Protein AF-A0A956MDT2-F1 (afdb_monomer_lite)

Secondary structure (DSSP, 8-state):
-HHHHHHHHHHHHHHHHTS-HHHHHHHHHHHTT-HHHHHHHHHHHHHTTSSHHHHHHHHHHHHHHTT-HHHHHHHHHTTTT-S---HHHHHHHHHHHHHHHHHTT-HHHHHHHHHHHHHHHHHTT-HHHHHHHHHHHHHHHHHHHHHHTT-GGGHHHHHHHHHHHHHHHHHHHHHS---HHHHHHHHHHHHHHHHHHHHTT--TTTSGGGG-GGG--GGGTTSSHHHHHHHHHHHHHHHHHHHHHTT-HHHHHHHHHHHHHHS-S-SHHHHHHHHHHHHHHHHHHHHHTT--SHHHHHHHTTT-HHHHHHHHHHHHHHHHHTTS-HHHHHHHHHHHSS-HHHHHHHHHHHHHHTT-TTTSHHHHHHHHT-

pLDDT: mean 84.77, std 13.01, range [34.91, 98.38]

Structure (mmCIF, N/CA/C/O backbone):
data_AF-A0A956MDT2-F1
#
_entry.id   AF-A0A956MDT2-F1
#
loop_
_atom_site.group_PDB
_atom_site.id
_atom_site.type_symbol
_atom_site.label_atom_id
_atom_site.label_alt_id
_atom_site.label_comp_id
_atom_site.label_asym_id
_atom_site.label_entity_id
_atom_site.label_seq_id
_atom_site.pdbx_PDB_ins_code
_atom_site.Cartn_x
_atom_site.Cartn_y
_atom_site.Cartn_z
_atom_site.occupancy
_atom_site.B_iso_or_equiv
_atom_site.auth_seq_id
_atom_site.auth_comp_id
_atom_site.auth_asym_id
_atom_site.auth_atom_id
_atom_site.pdbx_PDB_model_num
ATOM 1 N N . MET A 1 1 ? 28.428 13.151 -6.816 1.00 39.03 1 MET A N 1
ATOM 2 C CA . MET A 1 1 ? 27.024 13.067 -7.266 1.00 39.03 1 MET A CA 1
ATOM 3 C C . MET A 1 1 ? 26.841 13.820 -8.580 1.00 39.03 1 MET A C 1
ATOM 5 O O . MET A 1 1 ? 26.543 13.158 -9.559 1.00 39.03 1 MET A O 1
ATOM 9 N N . GLN A 1 2 ? 27.173 15.120 -8.658 1.00 34.91 2 GLN A N 1
ATOM 10 C CA . GLN A 1 2 ? 27.146 15.891 -9.919 1.00 34.91 2 GLN A CA 1
ATOM 11 C C . GLN A 1 2 ? 27.936 15.223 -11.068 1.00 34.91 2 GLN A C 1
ATOM 13 O O . GLN A 1 2 ? 27.368 14.932 -12.108 1.00 34.91 2 GLN A O 1
ATOM 18 N N . ALA A 1 3 ? 29.187 14.814 -10.819 1.00 38.94 3 ALA A N 1
ATOM 19 C CA . ALA A 1 3 ? 30.032 14.156 -11.826 1.00 38.94 3 ALA A CA 1
ATOM 20 C C . ALA A 1 3 ? 29.530 12.779 -12.334 1.00 38.94 3 ALA A C 1
ATOM 22 O O . ALA A 1 3 ? 30.044 12.291 -13.332 1.00 38.94 3 ALA A O 1
ATOM 23 N N . MET A 1 4 ? 28.567 12.130 -11.656 1.00 45.00 4 MET A N 1
ATOM 24 C CA . MET A 1 4 ? 27.943 10.878 -12.136 1.00 45.00 4 MET A CA 1
ATOM 25 C C . MET A 1 4 ? 26.683 11.147 -12.971 1.00 45.00 4 MET A C 1
ATOM 27 O O . MET A 1 4 ? 26.430 10.436 -13.939 1.00 45.00 4 MET A O 1
ATOM 31 N N . ILE A 1 5 ? 25.925 12.197 -12.631 1.00 50.44 5 ILE A N 1
ATOM 32 C CA . ILE A 1 5 ? 24.777 12.669 -13.424 1.00 50.44 5 ILE A CA 1
ATOM 33 C C . ILE A 1 5 ? 25.254 13.100 -14.821 1.00 50.44 5 ILE A C 1
ATOM 35 O O . ILE A 1 5 ? 24.624 12.755 -15.823 1.00 50.44 5 ILE A O 1
ATOM 39 N N . ASP A 1 6 ? 26.420 13.747 -14.884 1.00 57.16 6 ASP A N 1
ATOM 40 C CA . ASP A 1 6 ? 27.041 14.200 -16.131 1.00 57.16 6 ASP A CA 1
ATOM 41 C C . ASP A 1 6 ? 27.454 13.031 -17.059 1.00 57.16 6 ASP A C 1
ATOM 43 O O . ASP A 1 6 ? 27.408 13.171 -18.279 1.00 57.16 6 ASP A O 1
ATOM 47 N N . ASP A 1 7 ? 27.793 11.851 -16.518 1.00 65.00 7 ASP A N 1
ATOM 48 C CA . ASP A 1 7 ? 28.225 10.677 -17.301 1.00 65.00 7 ASP A CA 1
ATOM 49 C C . ASP A 1 7 ? 27.047 9.924 -17.950 1.00 65.00 7 ASP A C 1
ATOM 51 O O . ASP A 1 7 ? 27.140 9.485 -19.099 1.00 65.00 7 ASP A O 1
ATOM 55 N N . TYR A 1 8 ? 25.905 9.808 -17.261 1.00 68.06 8 TYR A N 1
ATOM 56 C CA . TYR A 1 8 ? 24.709 9.178 -17.835 1.00 68.06 8 TYR A CA 1
ATOM 57 C C . TYR A 1 8 ? 24.119 10.009 -18.980 1.00 68.06 8 TYR A C 1
ATOM 59 O O . TYR A 1 8 ? 23.860 9.465 -20.056 1.00 68.06 8 TYR A O 1
ATOM 67 N N . GLN A 1 9 ? 23.937 11.319 -18.771 1.00 70.25 9 GLN A N 1
ATOM 68 C CA . GLN A 1 9 ? 23.389 12.203 -19.801 1.00 70.25 9 GLN A CA 1
ATOM 69 C C . GLN A 1 9 ? 24.323 12.269 -21.014 1.00 70.25 9 GLN A C 1
ATOM 71 O O . GLN A 1 9 ? 23.871 12.138 -22.148 1.00 70.25 9 GLN A O 1
ATOM 76 N N . TYR A 1 10 ? 25.637 12.335 -20.783 1.00 73.38 10 TYR A N 1
ATOM 77 C CA . TYR A 1 10 ? 26.629 12.253 -21.851 1.00 73.38 10 TYR A CA 1
ATOM 78 C C . TYR A 1 10 ? 26.532 10.944 -22.652 1.00 73.38 10 TYR A C 1
ATOM 80 O O . TYR A 1 10 ? 26.587 10.967 -23.881 1.00 73.38 10 TYR A O 1
ATOM 88 N N . LYS A 1 11 ? 26.361 9.792 -21.987 1.00 72.56 11 LYS A N 1
ATOM 89 C CA . LYS A 1 11 ? 26.176 8.494 -22.662 1.00 72.56 11 LYS A CA 1
ATOM 90 C C . LYS A 1 11 ? 24.884 8.444 -23.479 1.00 72.56 11 LYS A C 1
ATOM 92 O O . LYS A 1 11 ? 24.903 7.890 -24.578 1.00 72.56 11 LYS A O 1
ATOM 97 N N . LEU A 1 12 ? 23.798 9.022 -22.965 1.00 73.31 12 LEU A N 1
ATOM 98 C CA . LEU A 1 12 ? 22.518 9.135 -23.667 1.00 73.31 12 LEU A CA 1
ATOM 99 C C . LEU A 1 12 ? 22.660 9.993 -24.932 1.00 73.31 12 LEU A C 1
ATOM 101 O O . LEU A 1 12 ? 22.350 9.533 -26.031 1.00 73.31 12 LEU A O 1
ATOM 105 N N . ASP A 1 13 ? 23.197 11.204 -24.782 1.00 78.19 13 ASP A N 1
ATOM 106 C CA . ASP A 1 13 ? 23.384 12.156 -25.877 1.00 78.19 13 ASP A CA 1
ATOM 107 C C . ASP A 1 13 ? 24.343 11.593 -26.930 1.00 78.19 13 ASP A C 1
ATOM 109 O O . ASP A 1 13 ? 24.106 11.713 -28.131 1.00 78.19 13 ASP A O 1
ATOM 113 N N . LYS A 1 14 ? 25.410 10.911 -26.501 1.00 77.69 14 LYS A N 1
ATOM 114 C CA . LYS A 1 14 ? 26.340 10.226 -27.402 1.00 77.69 14 LYS A CA 1
ATOM 115 C C . LYS A 1 14 ? 25.649 9.122 -28.202 1.00 77.69 14 LYS A C 1
ATOM 117 O O . LYS A 1 14 ? 25.846 9.071 -29.413 1.00 77.69 14 LYS A O 1
ATOM 122 N N . ALA A 1 15 ? 24.856 8.265 -27.553 1.00 75.00 15 ALA A N 1
ATOM 123 C CA . ALA A 1 15 ? 24.124 7.195 -28.232 1.00 75.00 15 ALA A CA 1
ATOM 124 C C . ALA A 1 15 ? 23.154 7.765 -29.280 1.00 75.00 15 ALA A C 1
ATOM 126 O O . ALA A 1 15 ? 23.186 7.342 -30.436 1.00 75.00 15 ALA A O 1
ATOM 127 N N . LEU A 1 16 ? 22.381 8.792 -28.913 1.00 78.25 16 LEU A N 1
ATOM 128 C CA . LEU A 1 16 ? 21.439 9.463 -29.812 1.00 78.25 16 LEU A CA 1
ATOM 129 C C . LEU A 1 16 ? 22.139 10.145 -30.996 1.00 78.25 16 LEU A C 1
ATOM 131 O O . LEU A 1 16 ? 21.748 9.935 -32.143 1.00 78.25 16 LEU A O 1
ATOM 135 N N . ASN A 1 17 ? 23.206 10.906 -30.744 1.00 79.94 17 ASN A N 1
ATOM 136 C CA . ASN A 1 17 ? 23.943 11.624 -31.788 1.00 79.94 17 ASN A CA 1
ATOM 137 C C . ASN A 1 17 ? 24.693 10.690 -32.751 1.00 79.94 17 ASN A C 1
ATOM 139 O O . ASN A 1 17 ? 24.948 11.073 -33.889 1.00 79.94 17 ASN A O 1
ATOM 143 N N . SER A 1 18 ? 25.034 9.472 -32.318 1.00 77.44 18 SER A N 1
ATOM 144 C CA . SER A 1 18 ? 25.631 8.441 -33.178 1.00 77.44 18 SER A CA 1
ATOM 145 C C . SER A 1 18 ? 24.624 7.587 -33.956 1.00 77.44 18 SER A C 1
ATOM 147 O O . SER A 1 18 ? 25.038 6.791 -34.797 1.00 77.44 18 SER A O 1
ATOM 149 N N . ALA A 1 19 ? 23.322 7.713 -33.681 1.00 82.19 19 ALA A N 1
ATOM 150 C CA . ALA A 1 19 ? 22.293 6.923 -34.348 1.00 82.19 19 ALA A CA 1
ATOM 151 C C . ALA A 1 19 ? 22.005 7.431 -35.773 1.00 82.19 19 ALA A C 1
ATOM 153 O O . ALA A 1 19 ? 22.257 8.588 -36.105 1.00 82.19 19 ALA A O 1
ATOM 154 N N . SER A 1 20 ? 21.430 6.568 -36.615 1.00 86.19 20 SER A N 1
ATOM 155 C CA . SER A 1 20 ? 20.932 6.948 -37.947 1.00 86.19 20 SER A CA 1
ATOM 156 C C . SER A 1 20 ? 19.892 8.072 -37.869 1.00 86.19 20 SER A C 1
ATOM 158 O O . SER A 1 20 ? 19.139 8.144 -36.891 1.00 86.19 20 SER A O 1
ATOM 160 N N . THR A 1 21 ? 19.749 8.852 -38.939 1.00 88.69 21 THR A N 1
ATOM 161 C CA . THR A 1 21 ? 18.712 9.890 -39.051 1.00 88.69 21 THR A CA 1
ATOM 162 C C . THR A 1 21 ? 17.299 9.325 -38.878 1.00 88.69 21 THR A C 1
ATOM 164 O O . THR A 1 21 ? 16.466 9.952 -38.230 1.00 88.69 21 THR A O 1
ATOM 167 N N . GLU A 1 22 ? 17.034 8.119 -39.381 1.00 89.94 22 GLU A N 1
ATOM 168 C CA . GLU A 1 22 ? 15.752 7.423 -39.251 1.00 89.94 22 GLU A CA 1
ATOM 169 C C . GLU A 1 22 ? 15.409 7.135 -37.784 1.00 89.94 22 GLU A C 1
ATOM 171 O O . GLU A 1 22 ? 14.315 7.458 -37.321 1.00 89.94 22 GLU A O 1
ATOM 176 N N . PHE A 1 23 ? 16.365 6.592 -37.027 1.00 91.06 23 PHE A N 1
ATOM 177 C CA . PHE A 1 23 ? 16.224 6.367 -35.587 1.00 91.06 23 PHE A CA 1
ATOM 178 C C . PHE A 1 23 ? 16.012 7.676 -34.812 1.00 91.06 23 PHE A C 1
ATOM 180 O O . PHE A 1 23 ? 15.141 7.750 -33.946 1.00 91.06 23 PHE A O 1
ATOM 187 N N . GLN A 1 24 ? 16.776 8.726 -35.130 1.00 91.44 24 GLN A N 1
ATOM 188 C CA . GLN A 1 24 ? 16.627 10.035 -34.484 1.00 91.44 24 GLN A CA 1
ATOM 189 C C . GLN A 1 24 ? 15.240 10.639 -34.742 1.00 91.44 24 GLN A C 1
ATOM 191 O O . GLN A 1 24 ? 14.616 11.158 -33.815 1.00 91.44 24 GLN A O 1
ATOM 196 N N . LEU A 1 25 ? 14.728 10.526 -35.973 1.00 92.94 25 LEU A N 1
ATOM 197 C CA . LEU A 1 25 ? 13.379 10.965 -36.324 1.00 92.94 25 LEU A CA 1
ATOM 198 C C . LEU A 1 25 ? 12.313 10.167 -35.559 1.00 92.94 25 LEU A C 1
ATOM 200 O O . LEU A 1 25 ? 11.403 10.768 -34.989 1.00 92.94 25 LEU A O 1
ATOM 204 N N . ALA A 1 26 ? 12.441 8.838 -35.491 1.00 94.50 26 ALA A N 1
ATOM 205 C CA . ALA A 1 26 ? 11.534 7.983 -34.721 1.00 94.50 26 ALA A CA 1
ATOM 206 C C . ALA A 1 26 ? 11.471 8.407 -33.245 1.00 94.50 26 ALA A C 1
ATOM 208 O O . ALA A 1 26 ? 10.390 8.577 -32.679 1.00 94.50 26 ALA A O 1
ATOM 209 N N . TYR A 1 27 ? 12.636 8.654 -32.642 1.00 92.69 27 TYR A N 1
ATOM 210 C CA . TYR A 1 27 ? 12.751 9.107 -31.260 1.00 92.69 27 TYR A CA 1
ATOM 211 C C . TYR A 1 27 ? 12.107 10.484 -31.033 1.00 92.69 27 TYR A C 1
ATOM 213 O O . TYR A 1 27 ? 11.373 10.678 -30.064 1.00 92.69 27 TYR A O 1
ATOM 221 N N . GLN A 1 28 ? 12.310 11.437 -31.947 1.00 93.69 28 GLN A N 1
ATOM 222 C CA . GLN A 1 28 ? 11.658 12.750 -31.882 1.00 93.69 28 GLN A CA 1
ATOM 223 C C . GLN A 1 28 ? 10.133 12.655 -32.023 1.00 93.69 28 GLN A C 1
ATOM 225 O O . GLN A 1 28 ? 9.400 13.337 -31.304 1.00 93.69 28 GLN A O 1
ATOM 230 N N . LEU A 1 29 ? 9.638 11.795 -32.917 1.00 95.88 29 LEU A N 1
ATOM 231 C CA . LEU A 1 29 ? 8.204 11.541 -33.075 1.00 95.88 29 LEU A CA 1
ATOM 232 C C . LEU A 1 29 ? 7.602 10.953 -31.795 1.00 95.88 29 LEU A C 1
ATOM 234 O O . LEU A 1 29 ? 6.546 11.408 -31.358 1.00 95.88 29 LEU A O 1
ATOM 238 N N . MET A 1 30 ? 8.300 10.016 -31.147 1.00 95.44 30 MET A N 1
ATOM 239 C CA . MET A 1 30 ? 7.879 9.459 -29.860 1.00 95.44 30 MET A CA 1
ATOM 240 C C . MET A 1 30 ? 7.789 10.550 -28.782 1.00 95.44 30 MET A C 1
ATOM 242 O O . MET A 1 30 ? 6.750 10.689 -28.141 1.00 95.44 30 MET A O 1
ATOM 246 N N . ASN A 1 31 ? 8.826 11.381 -28.639 1.00 91.00 31 ASN A N 1
ATOM 247 C CA . ASN A 1 31 ? 8.868 12.456 -27.638 1.00 91.00 31 ASN A CA 1
ATOM 248 C C . ASN A 1 31 ? 7.847 13.578 -27.883 1.00 91.00 31 ASN A C 1
ATOM 250 O O . ASN A 1 31 ? 7.489 14.299 -26.956 1.00 91.00 31 ASN A O 1
ATOM 254 N N . THR A 1 32 ? 7.365 13.731 -29.118 1.00 93.88 32 THR A N 1
ATOM 255 C CA . THR A 1 32 ? 6.300 14.685 -29.476 1.00 93.88 32 THR A CA 1
ATOM 256 C C . THR A 1 32 ? 4.901 14.060 -29.451 1.00 93.88 32 THR A C 1
ATOM 258 O O . THR A 1 32 ? 3.931 14.713 -29.830 1.00 93.88 32 THR A O 1
ATOM 261 N N . GLY A 1 33 ? 4.776 12.806 -29.000 1.00 93.38 33 GLY A N 1
ATOM 262 C CA . GLY A 1 33 ? 3.498 12.104 -28.855 1.00 93.38 33 GLY A CA 1
ATOM 263 C C . GLY A 1 33 ? 2.919 11.545 -30.158 1.00 93.38 33 GLY A C 1
ATOM 264 O O . GLY A 1 33 ? 1.796 11.045 -30.164 1.00 93.38 33 GLY A O 1
ATOM 265 N N . ARG A 1 34 ? 3.663 11.575 -31.270 1.00 96.94 34 ARG A N 1
ATOM 266 C CA . ARG A 1 34 ? 3.254 11.000 -32.566 1.00 96.94 34 ARG A CA 1
ATOM 267 C C . ARG A 1 34 ? 3.593 9.508 -32.621 1.00 96.94 34 ARG A C 1
ATOM 269 O O . ARG A 1 34 ? 4.375 9.056 -33.458 1.00 96.94 34 ARG A O 1
ATOM 276 N N . LEU A 1 35 ? 3.014 8.752 -31.689 1.00 97.00 35 LEU A N 1
ATOM 277 C CA . LEU A 1 35 ? 3.402 7.373 -31.368 1.00 97.00 35 LEU A CA 1
ATOM 278 C C . LEU A 1 35 ? 3.206 6.392 -32.536 1.00 97.00 35 LEU A C 1
ATOM 280 O O . LEU A 1 35 ? 4.083 5.569 -32.783 1.00 97.00 35 LEU A O 1
ATOM 284 N N . ASP A 1 36 ? 2.120 6.513 -33.306 1.00 96.38 36 ASP A N 1
ATOM 285 C CA . ASP A 1 36 ? 1.879 5.655 -34.480 1.00 96.38 36 ASP A CA 1
ATOM 286 C C . ASP A 1 36 ? 2.940 5.838 -35.573 1.00 96.38 36 ASP A C 1
ATOM 288 O O . ASP A 1 36 ? 3.334 4.888 -36.252 1.00 96.38 36 ASP A O 1
ATOM 292 N N . GLU A 1 37 ? 3.416 7.069 -35.766 1.00 96.56 37 GLU A N 1
ATOM 293 C CA . GLU A 1 37 ? 4.465 7.361 -36.741 1.00 96.56 37 GLU A CA 1
ATOM 294 C C . GLU A 1 37 ? 5.824 6.900 -36.225 1.00 96.56 37 GLU A C 1
ATOM 296 O O . GLU A 1 37 ? 6.568 6.263 -36.971 1.00 96.56 37 GLU A O 1
ATOM 301 N N . ALA A 1 38 ? 6.113 7.140 -34.944 1.00 96.69 38 ALA A N 1
ATOM 302 C CA . ALA A 1 38 ? 7.309 6.623 -34.290 1.00 96.69 38 ALA A CA 1
ATOM 303 C C . ALA A 1 38 ? 7.408 5.094 -34.429 1.00 96.69 38 ALA A C 1
ATOM 305 O O . ALA A 1 38 ? 8.449 4.589 -34.846 1.00 96.69 38 ALA A O 1
ATOM 306 N N . LEU A 1 39 ? 6.310 4.363 -34.197 1.00 96.00 39 LEU A N 1
ATOM 307 C CA . LEU A 1 39 ? 6.232 2.909 -34.384 1.00 96.00 39 LEU A CA 1
ATOM 308 C C . LEU A 1 39 ? 6.597 2.469 -35.804 1.00 96.00 39 LEU A C 1
ATOM 310 O O . LEU A 1 39 ? 7.330 1.492 -35.974 1.00 96.00 39 LEU A O 1
ATOM 314 N N . ARG A 1 40 ? 6.114 3.180 -36.833 1.00 95.75 40 ARG A N 1
ATOM 315 C CA . ARG A 1 40 ? 6.453 2.872 -38.233 1.00 95.75 40 ARG A CA 1
ATOM 316 C C . ARG A 1 40 ? 7.944 3.047 -38.494 1.00 95.75 40 ARG A C 1
ATOM 318 O O . ARG A 1 40 ? 8.550 2.171 -39.106 1.00 95.75 40 ARG A O 1
ATOM 325 N N . TYR A 1 41 ? 8.537 4.139 -38.012 1.00 95.19 41 TYR A N 1
ATOM 326 C CA . TYR A 1 41 ? 9.968 4.381 -38.191 1.00 95.19 41 TYR A CA 1
ATOM 327 C C . TYR A 1 41 ? 10.828 3.398 -37.390 1.00 95.19 41 TYR A C 1
ATOM 329 O O . TYR A 1 41 ? 11.772 2.851 -37.950 1.00 95.19 41 TYR A O 1
ATOM 337 N N . PHE A 1 42 ? 10.480 3.079 -36.139 1.00 95.44 42 PHE A N 1
ATOM 338 C CA . PHE A 1 42 ? 11.187 2.041 -35.380 1.00 95.44 42 PHE A CA 1
ATOM 339 C C . PHE A 1 42 ? 11.085 0.670 -36.056 1.00 95.44 42 PHE A C 1
ATOM 341 O O . PHE A 1 42 ? 12.088 -0.030 -36.163 1.00 95.44 42 PHE A O 1
ATOM 348 N N . SER A 1 43 ? 9.920 0.312 -36.604 1.00 93.50 43 SER A N 1
ATOM 349 C CA . SER A 1 43 ? 9.752 -0.932 -37.371 1.00 93.50 43 SER A CA 1
ATOM 350 C C . SER A 1 43 ? 10.643 -0.963 -38.618 1.00 93.50 43 SER A C 1
ATOM 352 O O . SER A 1 43 ? 11.251 -1.990 -38.916 1.00 93.50 43 SER A O 1
ATOM 354 N N . ALA A 1 44 ? 10.768 0.163 -39.326 1.00 92.94 44 ALA A N 1
ATOM 355 C CA . ALA A 1 44 ? 11.673 0.285 -40.465 1.00 92.94 44 ALA A CA 1
ATOM 356 C C . ALA A 1 44 ? 13.150 0.180 -40.044 1.00 92.94 44 ALA A C 1
ATOM 358 O O . ALA A 1 44 ? 13.934 -0.474 -40.731 1.00 92.94 44 ALA A O 1
ATOM 359 N N . CYS A 1 45 ? 13.536 0.760 -38.902 1.00 92.56 45 CYS A N 1
ATOM 360 C CA . CYS A 1 45 ? 14.882 0.598 -38.348 1.00 92.56 45 CYS A CA 1
ATOM 361 C C . CYS A 1 45 ? 15.194 -0.877 -38.066 1.00 92.56 45 CYS A C 1
ATOM 363 O O . CYS A 1 45 ? 16.245 -1.362 -38.476 1.00 92.56 45 CYS A O 1
ATOM 365 N N . VAL A 1 46 ? 14.258 -1.615 -37.456 1.00 91.81 46 VAL A N 1
ATOM 366 C CA . VAL A 1 46 ? 14.402 -3.060 -37.202 1.00 91.81 46 VAL A CA 1
ATOM 367 C C . VAL A 1 46 ? 14.564 -3.844 -38.506 1.00 91.81 46 VAL A C 1
ATOM 369 O O . VAL A 1 46 ? 15.495 -4.635 -38.627 1.00 91.81 46 VAL A O 1
ATOM 372 N N . GLN A 1 47 ? 13.719 -3.591 -39.511 1.00 91.88 47 GLN A N 1
ATOM 373 C CA . GLN A 1 47 ? 13.795 -4.269 -40.815 1.00 91.88 47 GLN A CA 1
ATOM 374 C C . GLN A 1 47 ? 15.132 -4.046 -41.534 1.00 91.88 47 GLN A C 1
ATOM 376 O O . GLN A 1 47 ? 15.605 -4.934 -42.240 1.00 91.88 47 GLN A O 1
ATOM 381 N N . ASN A 1 48 ? 15.748 -2.880 -41.335 1.00 89.69 48 ASN A N 1
ATOM 382 C CA . ASN A 1 48 ? 17.029 -2.516 -41.936 1.00 89.69 48 ASN A CA 1
ATOM 383 C C . ASN A 1 48 ? 18.242 -2.835 -41.038 1.00 89.69 48 ASN A C 1
ATOM 385 O O . ASN A 1 48 ? 19.365 -2.479 -41.392 1.00 89.69 48 ASN A O 1
ATOM 389 N N . GLY A 1 49 ? 18.043 -3.478 -39.879 1.00 86.19 49 GLY A N 1
ATOM 390 C CA . GLY A 1 49 ? 19.117 -3.813 -38.934 1.00 86.19 49 GLY A CA 1
ATOM 391 C C . GLY A 1 49 ? 19.755 -2.601 -38.240 1.00 86.19 49 GLY A C 1
ATOM 392 O O . GLY A 1 49 ? 20.877 -2.683 -37.744 1.00 86.19 49 GLY A O 1
ATOM 393 N N . ILE A 1 50 ? 19.065 -1.462 -38.213 1.00 84.44 50 ILE A N 1
ATOM 394 C CA . ILE A 1 50 ? 19.547 -0.207 -37.636 1.00 84.44 50 ILE A CA 1
ATOM 395 C C . ILE A 1 50 ? 19.229 -0.188 -36.141 1.00 84.44 50 ILE A C 1
ATOM 397 O O . ILE A 1 50 ? 18.058 -0.108 -35.758 1.00 84.44 50 ILE A O 1
ATOM 401 N N . ASN A 1 51 ? 20.270 -0.221 -35.298 1.00 83.25 51 ASN A N 1
ATOM 402 C CA . ASN A 1 51 ? 20.148 -0.208 -33.833 1.00 83.25 51 ASN A CA 1
ATOM 403 C C . ASN A 1 51 ? 19.034 -1.151 -33.357 1.00 83.25 51 ASN A C 1
ATOM 405 O O . ASN A 1 51 ? 18.150 -0.749 -32.608 1.00 83.25 51 ASN A O 1
ATOM 409 N N . GLU A 1 52 ? 19.011 -2.370 -33.897 1.00 87.69 52 GLU A N 1
ATOM 410 C CA . GLU A 1 52 ? 17.833 -3.238 -33.883 1.00 87.69 52 GLU A CA 1
ATOM 411 C C . GLU A 1 52 ? 17.292 -3.470 -32.463 1.00 87.69 52 GLU A C 1
ATOM 413 O O . GLU A 1 52 ? 16.091 -3.329 -32.243 1.00 87.69 52 GLU A O 1
ATOM 418 N N . GLY A 1 53 ? 18.171 -3.732 -31.487 1.00 90.00 53 GLY A N 1
ATOM 419 C CA . GLY A 1 53 ? 17.784 -3.873 -30.082 1.00 90.00 53 GLY A CA 1
ATOM 420 C C . GLY A 1 53 ? 17.117 -2.618 -29.511 1.00 90.00 53 GLY A C 1
ATOM 421 O O . GLY A 1 53 ? 16.020 -2.703 -28.964 1.00 90.00 53 GLY A O 1
ATOM 422 N N . ASP A 1 54 ? 17.729 -1.445 -29.684 1.00 92.19 54 ASP A N 1
ATOM 423 C CA . ASP A 1 54 ? 17.160 -0.183 -29.201 1.00 92.19 54 ASP A CA 1
ATOM 424 C C . ASP A 1 54 ? 15.845 0.147 -29.920 1.00 92.19 54 ASP A C 1
ATOM 426 O O . ASP A 1 54 ? 14.870 0.532 -29.283 1.00 92.19 54 ASP A O 1
ATOM 430 N N . SER A 1 55 ? 15.784 -0.048 -31.239 1.00 93.31 55 SER A N 1
ATOM 431 C CA . SER A 1 55 ? 14.583 0.201 -32.043 1.00 93.31 55 SER A CA 1
ATOM 432 C C . SER A 1 55 ? 13.409 -0.670 -31.592 1.00 93.31 55 SER A C 1
ATOM 434 O O . SER A 1 55 ? 12.283 -0.181 -31.506 1.00 93.31 55 SER A O 1
ATOM 436 N N . LEU A 1 56 ? 13.665 -1.936 -31.250 1.00 94.06 56 LEU A N 1
ATOM 437 C CA . LEU A 1 56 ? 12.664 -2.826 -30.663 1.00 94.06 56 LEU A CA 1
ATOM 438 C C . LEU A 1 56 ? 12.215 -2.336 -29.276 1.00 94.06 56 LEU A C 1
ATOM 440 O O . LEU A 1 56 ? 11.011 -2.231 -29.042 1.00 94.06 56 LEU A O 1
ATOM 444 N N . SER A 1 57 ? 13.147 -1.974 -28.383 1.00 94.88 57 SER A N 1
ATOM 445 C CA . SER A 1 57 ? 12.819 -1.454 -27.043 1.00 94.88 57 SER A CA 1
ATOM 446 C C . SER A 1 57 ? 11.977 -0.177 -27.095 1.00 94.88 57 SER A C 1
ATOM 448 O O . SER A 1 57 ? 10.994 -0.045 -26.366 1.00 94.88 57 SER A O 1
ATOM 450 N N . LEU A 1 58 ? 12.337 0.774 -27.961 1.00 95.31 58 LEU A N 1
ATOM 451 C CA . LEU A 1 58 ? 11.603 2.031 -28.112 1.00 95.31 58 LEU A CA 1
ATOM 452 C C . LEU A 1 58 ? 10.266 1.839 -28.845 1.00 95.31 58 LEU A C 1
ATOM 454 O O . LEU A 1 58 ? 9.280 2.497 -28.510 1.00 95.31 58 LEU A O 1
ATOM 458 N N . GLY A 1 59 ? 10.190 0.904 -29.794 1.00 95.94 59 GLY A N 1
ATOM 459 C CA . GLY A 1 59 ? 8.921 0.485 -30.389 1.00 95.94 59 GLY A CA 1
ATOM 460 C C . GLY A 1 59 ? 7.969 -0.110 -29.346 1.00 95.94 59 GLY A C 1
ATOM 461 O O . GLY A 1 59 ? 6.797 0.258 -29.291 1.00 95.94 59 GLY A O 1
ATOM 462 N N . ALA A 1 60 ? 8.480 -0.959 -28.453 1.00 96.94 60 ALA A N 1
ATOM 463 C CA . ALA A 1 60 ? 7.710 -1.503 -27.336 1.00 96.94 60 ALA A CA 1
ATOM 464 C C . ALA A 1 60 ? 7.220 -0.400 -26.376 1.00 96.94 60 ALA A C 1
ATOM 466 O O . ALA A 1 60 ? 6.060 -0.413 -25.958 1.00 96.94 60 ALA A O 1
ATOM 467 N N . ALA A 1 61 ? 8.051 0.611 -26.106 1.00 96.25 61 ALA A N 1
ATOM 468 C CA . ALA A 1 61 ? 7.652 1.777 -25.318 1.00 96.25 61 ALA A CA 1
ATOM 469 C C . ALA A 1 61 ? 6.528 2.589 -25.981 1.00 96.25 61 ALA A C 1
ATOM 471 O O . ALA A 1 61 ? 5.625 3.063 -25.292 1.00 96.25 61 ALA A O 1
ATOM 472 N N . CYS A 1 62 ? 6.517 2.712 -27.312 1.00 97.50 62 CYS A N 1
ATOM 473 C CA . CYS A 1 62 ? 5.408 3.355 -28.017 1.00 97.50 62 CYS A CA 1
ATOM 474 C C . CYS A 1 62 ? 4.085 2.602 -27.801 1.00 97.50 62 CYS A C 1
ATOM 476 O O . CYS A 1 62 ? 3.063 3.237 -27.546 1.00 97.50 62 CYS A O 1
ATOM 478 N N . TRP A 1 63 ? 4.097 1.262 -27.831 1.00 97.81 63 TRP A N 1
ATOM 479 C CA . TRP A 1 63 ? 2.913 0.462 -27.488 1.00 97.81 63 TRP A CA 1
ATOM 480 C C . TRP A 1 63 ? 2.454 0.688 -26.048 1.00 97.81 63 TRP A C 1
ATOM 482 O O . TRP A 1 63 ? 1.251 0.786 -25.803 1.00 97.81 63 TRP A O 1
ATOM 492 N N . HIS A 1 64 ? 3.397 0.826 -25.113 1.00 96.56 64 HIS A N 1
ATOM 493 C CA . HIS A 1 64 ? 3.089 1.146 -23.721 1.00 96.56 64 HIS A CA 1
ATOM 494 C C . HIS A 1 64 ? 2.411 2.516 -23.592 1.00 96.56 64 HIS A C 1
ATOM 496 O O . HIS A 1 64 ? 1.351 2.611 -22.976 1.00 96.56 64 HIS A O 1
ATOM 502 N N . TYR A 1 65 ? 2.952 3.556 -24.232 1.00 95.62 65 TYR A N 1
ATOM 503 C CA . TYR A 1 65 ? 2.349 4.894 -24.222 1.00 95.62 65 TYR A CA 1
ATOM 504 C C . TYR A 1 65 ? 0.976 4.952 -24.908 1.00 95.62 65 TYR A C 1
ATOM 506 O O . TYR A 1 65 ? 0.130 5.749 -24.512 1.00 95.62 65 TYR A O 1
ATOM 514 N N . LEU A 1 66 ? 0.724 4.088 -25.895 1.00 96.38 66 LEU A N 1
ATOM 515 C CA . LEU A 1 66 ? -0.594 3.915 -26.518 1.00 96.38 66 LEU A CA 1
ATOM 516 C C . LEU A 1 66 ? -1.591 3.131 -25.643 1.00 96.38 66 LEU A C 1
ATOM 518 O O . LEU A 1 66 ? -2.736 2.935 -26.048 1.00 96.38 66 LEU A O 1
ATOM 522 N N . GLY A 1 67 ? -1.180 2.654 -24.465 1.00 95.75 67 GLY A N 1
ATOM 523 C CA . GLY A 1 67 ? -2.015 1.851 -23.570 1.00 95.75 67 GLY A CA 1
ATOM 524 C C . GLY A 1 67 ? -2.195 0.397 -24.014 1.00 95.75 67 GLY A C 1
ATOM 525 O O . GLY A 1 67 ? -3.018 -0.319 -23.445 1.00 95.75 67 GLY A O 1
ATOM 526 N N . ASN A 1 68 ? -1.434 -0.074 -25.008 1.00 97.19 68 ASN A N 1
ATOM 527 C CA . ASN A 1 68 ? -1.481 -1.461 -25.461 1.00 97.19 68 ASN A CA 1
ATOM 528 C C . ASN A 1 68 ? -0.456 -2.315 -24.698 1.00 97.19 68 ASN A C 1
ATOM 530 O O . ASN A 1 68 ? 0.609 -2.662 -25.213 1.00 97.19 68 ASN A O 1
ATOM 534 N N . SER A 1 69 ? -0.785 -2.648 -23.446 1.00 97.50 69 SER A N 1
ATOM 535 C CA . SER A 1 69 ? 0.131 -3.357 -22.543 1.00 97.50 69 SER A CA 1
ATOM 536 C C . SER A 1 69 ? 0.555 -4.742 -23.036 1.00 97.50 69 SER A C 1
ATOM 538 O O . SER A 1 69 ? 1.680 -5.149 -22.762 1.00 97.50 69 SER A O 1
ATOM 540 N N . GLN A 1 70 ? -0.293 -5.457 -23.784 1.00 98.06 70 GLN A N 1
ATOM 541 C CA . GLN A 1 70 ? 0.055 -6.780 -24.312 1.00 98.06 70 GLN A CA 1
ATOM 542 C C . GLN A 1 70 ? 1.148 -6.680 -25.386 1.00 98.06 70 GLN A C 1
ATOM 544 O O . GLN A 1 70 ? 2.179 -7.340 -25.278 1.00 98.06 70 GLN A O 1
ATOM 549 N N . MET A 1 71 ? 0.973 -5.788 -26.368 1.00 97.44 71 MET A N 1
ATOM 550 C CA . MET A 1 71 ? 1.986 -5.552 -27.407 1.00 97.44 71 MET A CA 1
ATOM 551 C C . MET A 1 71 ? 3.284 -4.983 -26.824 1.00 97.44 71 MET A C 1
ATOM 553 O O . MET A 1 71 ? 4.376 -5.331 -27.269 1.00 97.44 71 MET A O 1
ATOM 557 N N . ALA A 1 72 ? 3.173 -4.123 -25.808 1.00 97.50 72 ALA A N 1
ATOM 558 C CA . ALA A 1 72 ? 4.321 -3.589 -25.088 1.00 97.50 72 ALA A CA 1
ATOM 559 C C . ALA A 1 72 ? 5.129 -4.699 -24.395 1.00 97.50 72 ALA A C 1
ATOM 561 O O . ALA A 1 72 ? 6.356 -4.725 -24.503 1.00 97.50 72 ALA A O 1
ATOM 562 N N . LEU A 1 73 ? 4.447 -5.635 -23.725 1.00 97.75 73 LEU A N 1
ATOM 563 C CA . LEU A 1 73 ? 5.086 -6.769 -23.061 1.00 97.75 73 LEU A CA 1
ATOM 564 C C . LEU A 1 73 ? 5.789 -7.686 -24.067 1.00 97.75 73 LEU A C 1
ATOM 566 O O . LEU A 1 73 ? 6.956 -8.015 -23.870 1.00 97.75 73 LEU A O 1
ATOM 570 N N . GLU A 1 74 ? 5.111 -8.055 -25.155 1.00 96.50 74 GLU A N 1
ATOM 571 C CA . GLU A 1 74 ? 5.677 -8.904 -26.212 1.00 96.50 74 GLU A CA 1
ATOM 572 C C . GLU A 1 74 ? 6.915 -8.261 -26.853 1.00 96.50 74 GLU A C 1
ATOM 574 O O . GLU A 1 74 ? 7.951 -8.911 -27.009 1.00 96.50 74 GLU A O 1
ATOM 579 N N . GLY A 1 75 ? 6.843 -6.960 -27.156 1.00 94.75 75 GLY A N 1
ATOM 580 C CA . GLY A 1 75 ? 7.970 -6.202 -27.696 1.00 94.75 75 GLY A CA 1
ATOM 581 C C . GLY A 1 75 ? 9.157 -6.128 -26.732 1.00 94.75 75 GLY A C 1
ATOM 582 O O . GLY A 1 75 ? 10.298 -6.325 -27.146 1.00 94.75 75 GLY A O 1
ATOM 583 N N . ALA A 1 76 ? 8.907 -5.901 -25.438 1.00 96.00 76 ALA A N 1
ATOM 584 C CA . ALA A 1 76 ? 9.965 -5.872 -24.430 1.00 96.00 76 ALA A CA 1
ATOM 585 C C . ALA A 1 76 ? 10.590 -7.263 -24.204 1.00 96.00 76 ALA A C 1
ATOM 587 O O . ALA A 1 76 ? 11.806 -7.387 -24.071 1.00 96.00 76 ALA A O 1
ATOM 588 N N . GLN A 1 77 ? 9.795 -8.334 -24.221 1.00 95.56 77 GLN A N 1
ATOM 589 C CA . GLN A 1 77 ? 10.306 -9.704 -24.106 1.00 95.56 77 GLN A CA 1
ATOM 590 C C . GLN A 1 77 ? 11.179 -10.104 -25.302 1.00 95.56 77 GLN A C 1
ATOM 592 O O . GLN A 1 77 ? 12.164 -10.820 -25.125 1.00 95.56 77 GLN A O 1
ATOM 597 N N . ALA A 1 78 ? 10.888 -9.594 -26.504 1.00 92.31 78 ALA A N 1
ATOM 598 C CA . ALA A 1 78 ? 11.702 -9.847 -27.693 1.00 92.31 78 ALA A CA 1
ATOM 599 C C . ALA A 1 78 ? 13.152 -9.330 -27.569 1.00 92.31 78 ALA A C 1
ATOM 601 O O . ALA A 1 78 ? 14.037 -9.801 -28.286 1.00 92.31 78 ALA A O 1
ATOM 602 N N . VAL A 1 79 ? 13.417 -8.395 -26.649 1.00 92.62 79 VAL A N 1
ATOM 603 C CA . VAL A 1 79 ? 14.750 -7.817 -26.419 1.00 92.62 79 VAL A CA 1
ATOM 604 C C . VAL A 1 79 ? 15.398 -8.235 -25.096 1.00 92.62 79 VAL A C 1
ATOM 606 O O . VAL A 1 79 ? 16.547 -7.876 -24.860 1.00 92.62 79 VAL A O 1
ATOM 609 N N . SER A 1 80 ? 14.735 -9.033 -24.250 1.00 88.50 80 SER A N 1
ATOM 610 C CA . SER A 1 80 ? 15.196 -9.314 -22.875 1.00 88.50 80 SER A CA 1
ATOM 611 C C . SER A 1 80 ? 16.573 -9.988 -22.787 1.00 88.50 80 SER A C 1
ATOM 613 O O . SER A 1 80 ? 17.281 -9.838 -21.796 1.00 88.50 80 SER A O 1
ATOM 615 N N . ASN A 1 81 ? 16.967 -10.730 -23.828 1.00 85.38 81 ASN A N 1
ATOM 616 C CA . ASN A 1 81 ? 18.236 -11.465 -23.897 1.00 85.38 81 ASN A CA 1
ATOM 617 C C . ASN A 1 81 ? 19.279 -10.796 -24.808 1.00 85.38 81 ASN A C 1
ATOM 619 O O . ASN A 1 81 ? 20.332 -11.378 -25.090 1.00 85.38 81 ASN A O 1
ATOM 623 N N . ARG A 1 82 ? 18.985 -9.593 -25.309 1.00 87.00 82 ARG A N 1
ATOM 624 C CA . ARG A 1 82 ? 19.869 -8.867 -26.217 1.00 87.00 82 ARG A CA 1
ATOM 625 C C . ARG A 1 82 ? 21.017 -8.218 -25.449 1.00 87.00 82 ARG A C 1
ATOM 627 O O . ARG A 1 82 ? 20.820 -7.561 -24.434 1.00 87.00 82 ARG A O 1
ATOM 634 N N . LYS A 1 83 ? 22.241 -8.410 -25.947 1.00 81.44 83 LYS A N 1
ATOM 635 C CA . LYS A 1 83 ? 23.470 -7.824 -25.374 1.00 81.44 83 LYS A CA 1
ATOM 636 C C . LYS A 1 83 ? 23.867 -6.505 -26.039 1.00 81.44 83 LYS A C 1
ATOM 638 O O . LYS A 1 83 ? 24.811 -5.866 -25.591 1.00 81.44 83 LYS A O 1
ATOM 643 N N . ASP A 1 84 ? 23.183 -6.140 -27.119 1.00 81.69 84 ASP A N 1
ATOM 644 C CA . ASP A 1 84 ? 23.431 -4.960 -27.947 1.00 81.69 84 ASP A CA 1
ATOM 645 C C . ASP A 1 84 ? 22.568 -3.750 -27.558 1.00 81.69 84 ASP A C 1
ATOM 647 O O . ASP A 1 84 ? 22.605 -2.741 -28.255 1.00 81.69 84 ASP A O 1
ATOM 651 N N . LEU A 1 85 ? 21.817 -3.821 -26.452 1.00 88.75 85 LEU A N 1
ATOM 652 C CA . LEU A 1 85 ? 21.067 -2.670 -25.952 1.00 88.75 85 LEU A CA 1
ATOM 653 C C . LEU A 1 85 ? 22.018 -1.582 -25.457 1.00 88.75 85 LEU A C 1
ATOM 655 O O . LEU A 1 85 ? 22.876 -1.810 -24.600 1.00 88.75 85 LEU A O 1
ATOM 659 N N . SER A 1 86 ? 21.824 -0.368 -25.962 1.00 89.19 86 SER A N 1
ATOM 660 C CA . SER A 1 86 ? 22.468 0.807 -25.395 1.00 89.19 86 SER A CA 1
ATOM 661 C C . SER A 1 86 ? 21.795 1.201 -24.076 1.00 89.19 86 SER A C 1
ATOM 663 O O . SER A 1 86 ? 20.777 0.643 -23.655 1.00 89.19 86 SER A O 1
ATOM 665 N N . THR A 1 87 ? 22.339 2.215 -23.404 1.00 85.62 87 THR A N 1
ATOM 666 C CA . THR A 1 87 ? 21.731 2.770 -22.191 1.00 85.62 87 THR A CA 1
ATOM 667 C C . THR A 1 87 ? 20.297 3.258 -22.427 1.00 85.62 87 THR A C 1
ATOM 669 O O . THR A 1 87 ? 19.445 3.044 -21.565 1.00 85.62 87 THR A O 1
ATOM 672 N N . ILE A 1 88 ? 20.010 3.861 -23.591 1.00 87.56 88 ILE A N 1
ATOM 673 C CA . ILE A 1 88 ? 18.655 4.321 -23.924 1.00 87.56 88 ILE A CA 1
ATOM 674 C C . ILE A 1 88 ? 17.721 3.139 -24.203 1.00 87.56 88 ILE A C 1
ATOM 676 O O . ILE A 1 88 ? 16.622 3.093 -23.653 1.00 87.56 88 ILE A O 1
ATOM 680 N N . GLY A 1 89 ? 18.175 2.139 -24.966 1.00 91.75 89 GLY A N 1
ATOM 681 C CA . GLY A 1 89 ? 17.393 0.927 -25.215 1.00 91.75 89 GLY A CA 1
ATOM 682 C C . GLY A 1 89 ? 17.104 0.144 -23.937 1.00 91.75 89 GLY A C 1
ATOM 683 O O . GLY A 1 89 ? 16.003 -0.372 -23.772 1.00 91.75 89 GLY A O 1
ATOM 684 N N . THR A 1 90 ? 18.053 0.119 -22.997 1.00 93.12 90 THR A N 1
ATOM 685 C CA . THR A 1 90 ? 17.898 -0.539 -21.690 1.00 93.12 90 THR A CA 1
ATOM 686 C C . THR A 1 90 ? 16.906 0.208 -20.795 1.00 93.12 90 THR A C 1
ATOM 688 O O . THR A 1 90 ? 16.083 -0.422 -20.133 1.00 93.12 90 THR A O 1
ATOM 691 N N . HIS A 1 91 ? 16.928 1.546 -20.802 1.00 92.44 91 HIS A N 1
ATOM 692 C CA . HIS A 1 91 ? 15.919 2.360 -20.118 1.00 92.44 91 HIS A CA 1
ATOM 693 C C . HIS A 1 91 ? 14.511 2.057 -20.623 1.00 92.44 91 HIS A C 1
ATOM 695 O O . HIS A 1 91 ? 13.643 1.716 -19.819 1.00 92.44 91 HIS A O 1
ATOM 701 N N . TYR A 1 92 ? 14.294 2.112 -21.938 1.00 94.50 92 TYR A N 1
ATOM 702 C CA . TYR A 1 92 ? 12.971 1.844 -22.496 1.00 94.50 92 TYR A CA 1
ATOM 703 C C . TYR A 1 92 ? 12.554 0.382 -22.361 1.00 94.50 92 TYR A C 1
ATOM 705 O O . TYR A 1 92 ? 11.372 0.131 -22.141 1.00 94.50 92 TYR A O 1
ATOM 713 N N . TYR A 1 93 ? 13.488 -0.572 -22.393 1.00 96.50 93 TYR A N 1
ATOM 714 C CA . TYR A 1 93 ? 13.201 -1.965 -22.051 1.00 96.50 93 TYR A CA 1
ATOM 715 C C . TYR A 1 93 ? 12.621 -2.080 -20.637 1.00 96.50 93 TYR A C 1
ATOM 717 O O . TYR A 1 93 ? 11.500 -2.564 -20.481 1.00 96.50 93 TYR A O 1
ATOM 725 N N . TYR A 1 94 ? 13.338 -1.588 -19.618 1.00 97.56 94 TYR A N 1
ATOM 726 C CA . TYR A 1 94 ? 12.883 -1.706 -18.233 1.00 97.56 94 TYR A CA 1
ATOM 727 C C . TYR A 1 94 ? 11.605 -0.909 -17.971 1.00 97.56 94 TYR A C 1
ATOM 729 O O . TYR A 1 94 ? 10.699 -1.409 -17.309 1.00 97.56 94 TYR A O 1
ATOM 737 N N . PHE A 1 95 ? 11.498 0.306 -18.511 1.00 96.12 95 PHE A N 1
ATOM 738 C CA . PHE A 1 95 ? 10.304 1.136 -18.355 1.00 96.12 95 PHE A CA 1
ATOM 739 C C . PHE A 1 95 ? 9.069 0.422 -18.918 1.00 96.12 95 PHE A C 1
ATOM 741 O O . PHE A 1 95 ? 8.042 0.312 -18.248 1.00 96.12 95 PHE A O 1
ATOM 748 N N . THR A 1 96 ? 9.211 -0.151 -20.113 1.00 97.69 96 THR A N 1
ATOM 749 C CA . THR A 1 96 ? 8.136 -0.871 -20.797 1.00 97.69 96 THR A CA 1
ATOM 750 C C . THR A 1 96 ? 7.785 -2.171 -20.089 1.00 97.69 96 THR A C 1
ATOM 752 O O . THR A 1 96 ? 6.611 -2.413 -19.831 1.00 97.69 96 THR A O 1
ATOM 755 N N . ILE A 1 97 ? 8.766 -3.016 -19.753 1.00 98.00 97 ILE A N 1
ATOM 756 C CA . ILE A 1 97 ? 8.484 -4.336 -19.177 1.00 98.00 97 ILE A CA 1
ATOM 757 C C . ILE A 1 97 ? 7.889 -4.228 -17.770 1.00 98.00 97 ILE A C 1
ATOM 759 O O . ILE A 1 97 ? 6.993 -5.000 -17.430 1.00 98.00 97 ILE A O 1
ATOM 763 N N . VAL A 1 98 ? 8.323 -3.249 -16.968 1.00 98.19 98 VAL A N 1
ATOM 764 C CA . VAL A 1 98 ? 7.742 -2.979 -15.646 1.00 98.19 98 VAL A CA 1
ATOM 765 C C . VAL A 1 98 ? 6.315 -2.458 -15.802 1.00 98.19 98 VAL A C 1
ATOM 767 O O . VAL A 1 98 ? 5.397 -3.045 -15.235 1.00 98.19 98 VAL A O 1
ATOM 770 N N . GLY A 1 99 ? 6.108 -1.413 -16.612 1.00 97.19 99 GLY A N 1
ATOM 771 C CA . GLY A 1 99 ? 4.789 -0.804 -16.795 1.00 97.19 99 GLY A CA 1
ATOM 772 C C . GLY A 1 99 ? 3.769 -1.731 -17.464 1.00 97.19 99 GLY A C 1
ATOM 773 O O . GLY A 1 99 ? 2.599 -1.740 -17.094 1.00 97.19 99 GLY A O 1
ATOM 774 N N . ALA A 1 100 ? 4.194 -2.554 -18.425 1.00 97.88 100 ALA A N 1
ATOM 775 C CA . ALA A 1 100 ? 3.323 -3.529 -19.074 1.00 97.88 100 ALA A CA 1
ATOM 776 C C . ALA A 1 100 ? 2.897 -4.644 -18.108 1.00 97.88 100 ALA A C 1
ATOM 778 O O . ALA A 1 100 ? 1.715 -4.982 -18.065 1.00 97.88 100 ALA A O 1
ATOM 779 N N . ASN A 1 101 ? 3.824 -5.180 -17.301 1.00 98.38 101 ASN A N 1
ATOM 780 C CA . ASN A 1 101 ? 3.473 -6.165 -16.277 1.00 98.38 101 ASN A CA 1
ATOM 781 C C . ASN A 1 101 ? 2.577 -5.564 -15.182 1.00 98.38 101 ASN A C 1
ATOM 783 O O . ASN A 1 101 ? 1.636 -6.236 -14.770 1.00 98.38 101 ASN A O 1
ATOM 787 N N . ASP A 1 102 ? 2.814 -4.318 -14.755 1.00 97.69 102 ASP A N 1
ATOM 788 C CA . ASP A 1 102 ? 1.947 -3.605 -13.798 1.00 97.69 102 ASP A CA 1
ATOM 789 C C . ASP A 1 102 ? 0.514 -3.484 -14.345 1.00 97.69 102 ASP A C 1
ATOM 791 O O . ASP A 1 102 ? -0.433 -3.989 -13.746 1.00 97.69 102 ASP A O 1
ATOM 795 N N . ASN A 1 103 ? 0.358 -2.954 -15.562 1.00 96.69 103 ASN A N 1
ATOM 796 C CA . ASN A 1 103 ? -0.950 -2.793 -16.207 1.00 96.69 103 ASN A CA 1
ATOM 797 C C . ASN A 1 103 ? -1.693 -4.120 -16.461 1.00 96.69 103 ASN A C 1
ATOM 799 O O . ASN A 1 103 ? -2.919 -4.128 -16.575 1.00 96.69 103 ASN A O 1
ATOM 803 N N . LEU A 1 104 ? -0.969 -5.235 -16.593 1.00 97.06 104 LEU A N 1
ATOM 804 C CA . LEU A 1 104 ? -1.538 -6.577 -16.766 1.00 97.06 104 LEU A CA 1
ATOM 805 C C . LEU A 1 104 ? -1.750 -7.314 -15.430 1.00 97.06 104 LEU A C 1
ATOM 807 O O . LEU A 1 104 ? -2.169 -8.468 -15.437 1.00 97.06 104 LEU A O 1
ATOM 811 N N . ASN A 1 105 ? -1.507 -6.658 -14.290 1.00 96.44 105 ASN A N 1
ATOM 812 C CA . ASN A 1 105 ? -1.548 -7.231 -12.938 1.00 96.44 105 ASN A CA 1
ATOM 813 C C . ASN A 1 105 ? -0.567 -8.400 -12.713 1.00 96.44 105 ASN A C 1
ATOM 815 O O . ASN A 1 105 ? -0.734 -9.198 -11.788 1.00 96.44 105 ASN A O 1
ATOM 819 N N . ASN A 1 106 ? 0.498 -8.491 -13.513 1.00 97.69 106 ASN A N 1
ATOM 820 C CA . ASN A 1 106 ? 1.608 -9.425 -13.320 1.00 97.69 106 ASN A CA 1
ATOM 821 C C . ASN A 1 106 ? 2.597 -8.859 -12.283 1.00 97.69 106 ASN A C 1
ATOM 823 O O . ASN A 1 106 ? 3.782 -8.662 -12.567 1.00 97.69 106 ASN A O 1
ATOM 827 N N . PHE A 1 107 ? 2.105 -8.554 -11.079 1.00 97.12 107 PHE A N 1
ATOM 828 C CA . PHE A 1 107 ? 2.836 -7.741 -10.104 1.00 97.12 107 PHE A CA 1
ATOM 829 C C . PHE A 1 107 ? 4.190 -8.333 -9.692 1.00 97.12 107 PHE A C 1
ATOM 831 O O . PHE A 1 107 ? 5.170 -7.596 -9.611 1.00 97.12 107 PHE A O 1
ATOM 838 N N . ASP A 1 108 ? 4.288 -9.654 -9.513 1.00 97.00 108 ASP A N 1
ATOM 839 C CA . ASP A 1 108 ? 5.554 -10.309 -9.151 1.00 97.00 108 ASP A CA 1
ATOM 840 C C . ASP A 1 108 ? 6.644 -10.089 -10.216 1.00 97.00 108 ASP A C 1
ATOM 842 O O . ASP A 1 108 ? 7.796 -9.804 -9.886 1.00 97.00 108 ASP A O 1
ATOM 846 N N . GLN A 1 109 ? 6.275 -10.163 -11.500 1.00 98.12 109 GLN A N 1
ATOM 847 C CA . GLN A 1 109 ? 7.192 -9.902 -12.616 1.00 98.12 109 GLN A CA 1
ATOM 848 C C . GLN A 1 109 ? 7.545 -8.416 -12.717 1.00 98.12 109 GLN A C 1
ATOM 850 O O . GLN A 1 109 ? 8.701 -8.067 -12.955 1.00 98.12 109 GLN A O 1
ATOM 855 N N . ALA A 1 110 ? 6.575 -7.528 -12.479 1.00 98.12 110 ALA A N 1
ATOM 856 C CA . ALA A 1 110 ? 6.819 -6.090 -12.462 1.00 98.12 110 ALA A CA 1
ATOM 857 C C . ALA A 1 110 ? 7.821 -5.700 -11.356 1.00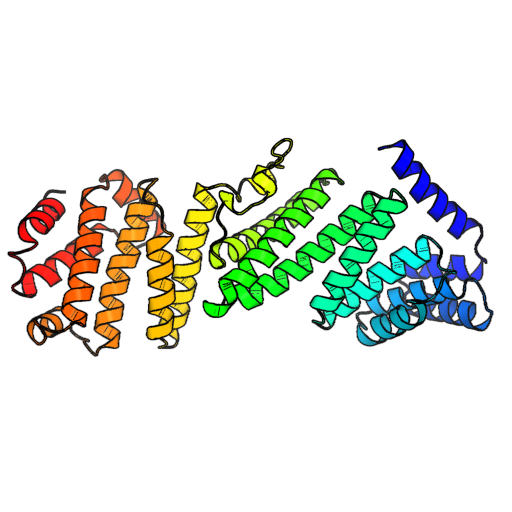 98.12 110 ALA A C 1
ATOM 859 O O . ALA A 1 110 ? 8.768 -4.957 -11.616 1.00 98.12 110 ALA A O 1
ATOM 860 N N . VAL A 1 111 ? 7.680 -6.257 -10.143 1.00 98.00 111 VAL A N 1
ATOM 861 C CA . VAL A 1 111 ? 8.634 -6.052 -9.036 1.00 98.00 111 VAL A CA 1
ATOM 862 C C . VAL A 1 111 ? 10.005 -6.643 -9.362 1.00 98.00 111 VAL A C 1
ATOM 864 O O . VAL A 1 111 ? 11.019 -5.998 -9.084 1.00 98.00 111 VAL A O 1
ATOM 867 N N . TYR A 1 112 ? 10.055 -7.845 -9.948 1.00 97.81 112 TYR A N 1
ATOM 868 C CA . TYR A 1 112 ? 11.306 -8.484 -10.366 1.00 97.81 112 TYR A CA 1
ATOM 869 C C . TYR A 1 112 ? 12.102 -7.575 -11.314 1.00 97.81 112 TYR A C 1
ATOM 871 O O . TYR A 1 112 ? 13.236 -7.207 -11.004 1.00 97.81 112 TYR A O 1
ATOM 879 N N . HIS A 1 113 ? 11.481 -7.114 -12.401 1.00 98.12 113 HIS A N 1
ATOM 880 C CA . HIS A 1 113 ? 12.158 -6.253 -13.369 1.00 98.12 113 HIS A CA 1
ATOM 881 C C . HIS A 1 113 ? 12.459 -4.853 -12.831 1.00 98.12 113 HIS A C 1
ATOM 883 O O . HIS A 1 113 ? 13.479 -4.272 -13.195 1.00 98.12 113 HIS A O 1
ATOM 889 N N . ALA A 1 114 ? 11.639 -4.309 -11.925 1.00 98.25 114 ALA A N 1
ATOM 890 C CA . ALA A 1 114 ? 11.961 -3.043 -11.273 1.00 98.25 114 ALA A CA 1
ATOM 891 C C . ALA A 1 114 ? 13.237 -3.161 -10.418 1.00 98.25 114 ALA A C 1
ATOM 893 O O . ALA A 1 114 ? 14.058 -2.245 -10.412 1.00 98.25 114 ALA A O 1
ATOM 894 N N . ARG A 1 115 ? 13.451 -4.299 -9.736 1.00 97.94 115 ARG A N 1
ATOM 895 C CA . ARG A 1 115 ? 14.694 -4.574 -8.991 1.00 97.94 115 ARG A CA 1
ATOM 896 C C . ARG A 1 115 ? 15.901 -4.714 -9.923 1.00 97.94 115 ARG A C 1
ATOM 898 O O . ARG A 1 115 ? 16.933 -4.108 -9.64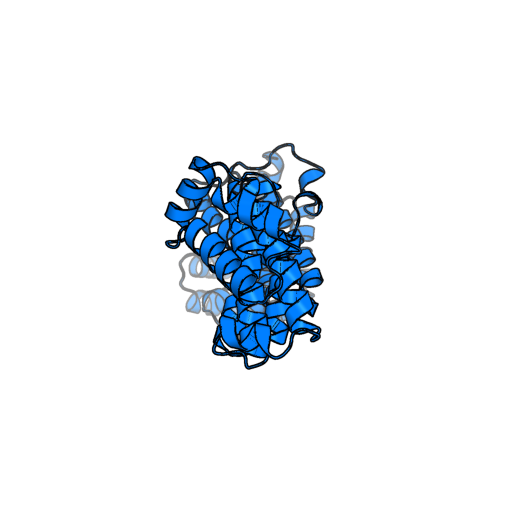3 1.00 97.94 115 ARG A O 1
ATOM 905 N N . GLU A 1 116 ? 15.765 -5.440 -11.033 1.00 97.25 116 GLU A N 1
ATOM 906 C CA . GLU A 1 116 ? 16.830 -5.544 -12.046 1.00 97.25 116 GLU A CA 1
ATOM 907 C C . GLU A 1 116 ? 17.199 -4.172 -12.633 1.00 97.25 116 GLU A C 1
ATOM 909 O O . GLU A 1 116 ? 18.381 -3.850 -12.773 1.00 97.25 116 GLU A O 1
ATOM 914 N N . ALA A 1 117 ? 16.198 -3.330 -12.909 1.00 96.81 117 ALA A N 1
ATOM 915 C CA . ALA A 1 117 ? 16.402 -1.968 -13.388 1.00 96.81 117 ALA A CA 1
ATOM 916 C C . ALA A 1 117 ? 17.183 -1.124 -12.369 1.00 96.81 117 ALA A C 1
ATOM 918 O O . ALA A 1 117 ? 18.175 -0.489 -12.728 1.00 96.81 117 ALA A O 1
ATOM 919 N N . ILE A 1 118 ? 16.779 -1.147 -11.093 1.00 97.00 118 ILE A N 1
ATOM 920 C CA . ILE A 1 118 ? 17.472 -0.440 -10.002 1.00 97.00 118 ILE A CA 1
ATOM 921 C C . ILE A 1 118 ? 18.941 -0.877 -9.919 1.00 97.00 118 ILE A C 1
ATOM 923 O O . ILE A 1 118 ? 19.829 -0.026 -9.852 1.00 97.00 118 ILE A O 1
ATOM 927 N N . GLU A 1 119 ? 19.219 -2.183 -9.977 1.00 96.44 119 GLU A N 1
ATOM 928 C CA . GLU A 1 119 ? 20.588 -2.709 -9.947 1.00 96.44 119 GLU A CA 1
ATOM 929 C C . GLU A 1 119 ? 21.406 -2.241 -11.161 1.00 96.44 119 GLU A C 1
ATOM 931 O O . GLU A 1 119 ? 22.546 -1.786 -11.015 1.00 96.44 119 GLU A O 1
ATOM 936 N N . TYR A 1 120 ? 20.826 -2.316 -12.361 1.00 93.88 120 TYR A N 1
ATOM 937 C CA . TYR A 1 120 ? 21.468 -1.856 -13.588 1.00 93.88 120 TYR A CA 1
ATOM 938 C C . TYR A 1 120 ? 21.812 -0.362 -13.517 1.00 93.88 120 TYR A C 1
ATOM 940 O O . TYR A 1 120 ? 22.964 0.021 -13.739 1.00 93.88 120 TYR A O 1
ATOM 948 N N . PHE A 1 121 ? 20.843 0.485 -13.155 1.00 92.62 121 PHE A N 1
ATOM 949 C CA . PHE A 1 121 ? 21.044 1.931 -13.066 1.00 92.62 121 PHE A CA 1
ATOM 950 C C . PHE A 1 121 ? 21.971 2.340 -11.921 1.00 92.62 121 PHE A C 1
ATOM 952 O O . PHE A 1 121 ? 22.696 3.326 -12.067 1.00 92.62 121 PHE A O 1
ATOM 959 N N . GLY A 1 122 ? 22.044 1.539 -10.855 1.00 92.19 122 GLY A N 1
ATOM 960 C CA . GLY A 1 122 ? 23.084 1.627 -9.831 1.00 92.19 122 GLY A CA 1
ATOM 961 C C . GLY A 1 122 ? 24.488 1.441 -10.407 1.00 92.19 122 GLY A C 1
ATOM 962 O O . GLY A 1 122 ? 25.368 2.265 -10.165 1.00 92.19 122 GLY A O 1
ATOM 963 N N . LYS A 1 123 ? 24.695 0.406 -11.234 1.00 91.00 123 LYS A N 1
ATOM 964 C CA . LYS A 1 123 ? 25.995 0.120 -11.873 1.00 91.00 123 LYS A CA 1
ATOM 965 C C . LYS A 1 123 ? 26.416 1.193 -12.876 1.00 91.00 123 LYS A C 1
ATOM 967 O O . LYS A 1 123 ? 27.602 1.501 -12.963 1.00 91.00 123 LYS A O 1
ATOM 972 N N . VAL A 1 124 ? 25.469 1.757 -13.630 1.00 87.12 124 VAL A N 1
ATOM 973 C CA . VAL A 1 124 ? 25.762 2.812 -14.620 1.00 87.12 124 VAL A CA 1
ATOM 974 C C . VAL A 1 124 ? 25.701 4.236 -14.053 1.00 87.12 124 VAL A C 1
ATOM 976 O O . VAL A 1 124 ? 25.922 5.183 -14.803 1.00 87.12 124 VAL A O 1
ATOM 979 N N . GLY A 1 125 ? 25.430 4.399 -12.752 1.00 86.81 125 GLY A N 1
ATOM 980 C CA . GLY A 1 125 ? 25.499 5.685 -12.050 1.00 86.81 125 GLY A CA 1
ATOM 981 C C . GLY A 1 125 ? 24.335 6.647 -12.318 1.00 86.81 125 GLY A C 1
ATOM 982 O O . GLY A 1 125 ? 24.516 7.858 -12.223 1.00 86.81 125 GLY A O 1
ATOM 983 N N . SER A 1 126 ? 23.145 6.144 -12.659 1.00 87.94 126 SER A N 1
ATOM 984 C CA . SER A 1 126 ? 21.994 6.980 -13.028 1.00 87.94 126 SER A CA 1
ATOM 985 C C . SER A 1 126 ? 21.002 7.170 -11.876 1.00 87.94 126 SER A C 1
ATOM 987 O O . SER A 1 126 ? 19.991 6.473 -11.796 1.00 87.94 126 SER A O 1
ATOM 989 N N . SER A 1 127 ? 21.249 8.149 -10.998 1.00 87.69 127 SER A N 1
ATOM 990 C CA . SER A 1 127 ? 20.361 8.448 -9.857 1.00 87.69 127 SER A CA 1
ATOM 991 C C . SER A 1 127 ? 18.909 8.722 -10.263 1.00 87.69 127 SER A C 1
ATOM 993 O O . SER A 1 127 ? 17.994 8.266 -9.582 1.00 87.69 127 SER A O 1
ATOM 995 N N . LEU A 1 128 ? 18.693 9.413 -11.390 1.00 87.12 128 LEU A N 1
ATOM 996 C CA . LEU A 1 128 ? 17.354 9.722 -11.902 1.00 87.12 128 LEU A CA 1
ATOM 997 C C . LEU A 1 128 ? 16.557 8.452 -12.221 1.00 87.12 128 LEU A C 1
ATOM 999 O O . LEU A 1 128 ? 15.406 8.323 -11.813 1.00 87.12 128 LEU A O 1
ATOM 1003 N N . ASN A 1 129 ? 17.177 7.492 -12.910 1.00 90.38 129 ASN A N 1
ATOM 1004 C CA . ASN A 1 129 ? 16.512 6.233 -13.233 1.00 90.38 129 ASN A CA 1
ATOM 1005 C C . ASN A 1 129 ? 16.335 5.342 -12.008 1.00 90.38 129 ASN A C 1
ATOM 1007 O O . ASN A 1 129 ? 15.287 4.720 -11.874 1.00 90.38 129 ASN A O 1
ATOM 1011 N N . ILE A 1 130 ? 17.313 5.298 -11.098 1.00 93.38 130 ILE A N 1
ATOM 1012 C CA . ILE A 1 130 ? 17.155 4.566 -9.833 1.00 93.38 130 ILE A CA 1
ATOM 1013 C C . ILE A 1 130 ? 15.909 5.078 -9.104 1.00 93.38 130 ILE A C 1
ATOM 1015 O O . ILE A 1 130 ? 15.041 4.287 -8.746 1.00 93.38 130 ILE A O 1
ATOM 1019 N N . ALA A 1 131 ? 15.772 6.397 -8.962 1.00 90.06 131 ALA A N 1
ATOM 1020 C CA . ALA A 1 131 ? 14.612 7.007 -8.329 1.00 90.06 131 ALA A CA 1
ATOM 1021 C C . ALA A 1 131 ? 13.297 6.706 -9.073 1.00 90.06 131 ALA A C 1
ATOM 1023 O O . ALA A 1 131 ? 12.311 6.337 -8.438 1.00 90.06 131 ALA A O 1
ATOM 1024 N N . LEU A 1 132 ? 13.282 6.780 -10.409 1.00 91.56 132 LEU A N 1
ATOM 1025 C CA . LEU A 1 132 ? 12.116 6.406 -11.219 1.00 91.56 132 LEU A CA 1
ATOM 1026 C C . LEU A 1 132 ? 11.666 4.961 -10.945 1.00 91.56 132 LEU A C 1
ATOM 1028 O O . LEU A 1 132 ? 10.494 4.723 -10.651 1.00 91.56 132 LEU A O 1
ATOM 1032 N N . PHE A 1 133 ? 12.584 3.993 -11.007 1.00 95.94 133 PHE A N 1
ATOM 1033 C CA . PHE A 1 133 ? 12.243 2.582 -10.806 1.00 95.94 133 PHE A CA 1
ATOM 1034 C C . PHE A 1 133 ? 11.931 2.245 -9.346 1.00 95.94 133 PHE A C 1
ATOM 1036 O O . PHE A 1 133 ? 11.109 1.363 -9.098 1.00 95.94 133 PHE A O 1
ATOM 1043 N N . LEU A 1 134 ? 12.488 2.979 -8.380 1.00 94.38 134 LEU A N 1
ATOM 1044 C CA . LEU A 1 134 ? 12.062 2.918 -6.982 1.00 94.38 134 LEU A CA 1
ATOM 1045 C C . LEU A 1 134 ? 10.609 3.389 -6.808 1.00 94.38 134 LEU A C 1
ATOM 1047 O O . LEU A 1 134 ? 9.834 2.703 -6.139 1.00 94.38 134 LEU A O 1
ATOM 1051 N N . ARG A 1 135 ? 10.200 4.494 -7.457 1.00 91.94 135 ARG A N 1
ATOM 1052 C CA . ARG A 1 135 ? 8.797 4.962 -7.456 1.00 91.94 135 ARG A CA 1
ATOM 1053 C C . ARG A 1 135 ? 7.860 3.929 -8.092 1.00 91.94 135 ARG A C 1
ATOM 1055 O O . ARG A 1 135 ? 6.828 3.609 -7.504 1.00 91.94 135 ARG A O 1
ATOM 1062 N N . LEU A 1 136 ? 8.227 3.362 -9.246 1.00 94.69 136 LEU A N 1
ATOM 1063 C CA . LEU A 1 136 ? 7.440 2.309 -9.908 1.00 94.69 136 LEU A CA 1
ATOM 1064 C C . LEU A 1 136 ? 7.302 1.068 -9.018 1.00 94.69 136 LEU A C 1
ATOM 1066 O O . LEU A 1 136 ? 6.191 0.598 -8.777 1.00 94.69 136 LEU A O 1
ATOM 1070 N N . LYS A 1 137 ? 8.419 0.584 -8.460 1.00 97.00 137 LYS A N 1
ATOM 1071 C CA . LYS A 1 137 ? 8.441 -0.536 -7.514 1.00 97.00 137 LYS A CA 1
ATOM 1072 C C . LYS A 1 137 ? 7.515 -0.277 -6.325 1.00 97.00 137 LYS A C 1
ATOM 1074 O O . LYS A 1 137 ? 6.714 -1.142 -5.981 1.00 97.00 137 LYS A O 1
ATOM 1079 N N . ALA A 1 138 ? 7.597 0.903 -5.713 1.00 94.19 138 ALA A N 1
ATOM 1080 C CA . ALA A 1 138 ? 6.743 1.261 -4.589 1.00 94.19 138 ALA A CA 1
ATOM 1081 C C . ALA A 1 138 ? 5.257 1.276 -4.959 1.00 94.19 138 ALA A C 1
ATOM 1083 O O . ALA A 1 138 ? 4.438 0.765 -4.196 1.00 94.19 138 ALA A O 1
ATOM 1084 N N . ASN A 1 139 ? 4.904 1.807 -6.133 1.00 94.56 139 ASN A N 1
ATOM 1085 C CA . ASN A 1 139 ? 3.524 1.806 -6.609 1.00 94.56 139 ASN A CA 1
ATOM 1086 C C . ASN A 1 139 ? 2.983 0.377 -6.781 1.00 94.56 139 ASN A C 1
ATOM 1088 O O . ASN A 1 139 ? 1.879 0.088 -6.321 1.00 94.56 139 ASN A O 1
ATOM 1092 N N . ILE A 1 140 ? 3.766 -0.529 -7.372 1.00 97.25 140 ILE A N 1
ATOM 1093 C CA . ILE A 1 140 ? 3.379 -1.937 -7.554 1.00 97.25 140 ILE A CA 1
ATOM 1094 C C . ILE A 1 140 ? 3.211 -2.633 -6.194 1.00 97.25 140 ILE A C 1
ATOM 1096 O O . ILE A 1 140 ? 2.177 -3.244 -5.921 1.00 97.25 140 ILE A O 1
ATOM 1100 N N . LEU A 1 141 ? 4.188 -2.489 -5.293 1.00 97.25 141 LEU A N 1
ATOM 1101 C CA . LEU A 1 141 ? 4.134 -3.078 -3.951 1.00 97.25 141 LEU A CA 1
ATOM 1102 C C . LEU A 1 141 ? 2.946 -2.550 -3.134 1.00 97.25 141 LEU A C 1
ATOM 1104 O O . LEU A 1 141 ? 2.288 -3.319 -2.435 1.00 97.25 141 LEU A O 1
ATOM 1108 N N . LYS A 1 142 ? 2.626 -1.256 -3.258 1.00 95.88 142 LYS A N 1
ATOM 1109 C CA . LYS A 1 142 ? 1.440 -0.623 -2.664 1.00 95.88 142 LYS A CA 1
ATOM 1110 C C . LYS A 1 142 ? 0.149 -1.260 -3.185 1.00 95.88 142 LYS A C 1
ATOM 1112 O O . LYS A 1 142 ? -0.738 -1.547 -2.384 1.00 95.88 142 LYS A O 1
ATOM 1117 N N . GLN A 1 143 ? 0.035 -1.514 -4.491 1.00 95.69 143 GLN A N 1
ATOM 1118 C CA . GLN A 1 143 ? -1.129 -2.194 -5.075 1.00 95.69 143 GLN A CA 1
ATOM 1119 C C . GLN A 1 143 ? -1.287 -3.617 -4.518 1.00 95.69 143 GLN A C 1
ATOM 1121 O O . GLN A 1 143 ? -2.363 -3.969 -4.029 1.00 95.69 143 GLN A O 1
ATOM 1126 N N . MET A 1 144 ? -0.202 -4.398 -4.492 1.00 97.50 144 MET A N 1
ATOM 1127 C CA . MET A 1 144 ? -0.199 -5.747 -3.911 1.00 97.50 144 MET A CA 1
ATOM 1128 C C . MET A 1 144 ? -0.582 -5.728 -2.423 1.00 97.50 144 MET A C 1
ATOM 1130 O O . MET A 1 144 ? -1.435 -6.498 -1.979 1.00 97.50 144 MET A O 1
ATOM 1134 N N . ALA A 1 145 ? 0.015 -4.822 -1.644 1.00 97.31 145 ALA A N 1
ATOM 1135 C CA . ALA A 1 145 ? -0.274 -4.670 -0.224 1.00 97.31 145 ALA A CA 1
ATOM 1136 C C . ALA A 1 145 ? -1.725 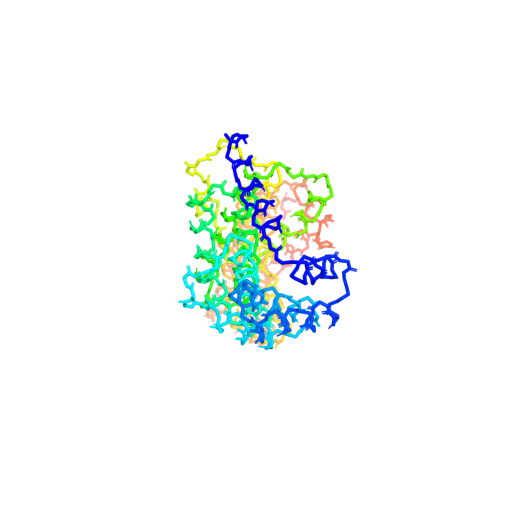-4.246 0.025 1.00 97.31 145 ALA A C 1
ATOM 1138 O O . ALA A 1 145 ? -2.353 -4.747 0.954 1.00 97.31 145 ALA A O 1
ATOM 1139 N N . SER A 1 146 ? -2.281 -3.368 -0.815 1.00 96.25 146 SER A N 1
ATOM 1140 C CA . SER A 1 146 ? -3.680 -2.946 -0.734 1.00 96.25 146 SER A CA 1
ATOM 1141 C C . SER A 1 146 ? -4.621 -4.149 -0.820 1.00 96.25 146 SER A C 1
ATOM 1143 O O . SER A 1 146 ? -5.433 -4.339 0.087 1.00 96.25 146 SER A O 1
ATOM 1145 N N . LEU A 1 147 ? -4.440 -5.011 -1.831 1.00 94.81 147 LEU A N 1
ATOM 1146 C CA . LEU A 1 147 ? -5.243 -6.226 -2.027 1.00 94.81 147 LEU A CA 1
ATOM 1147 C C . LEU A 1 147 ? -5.171 -7.167 -0.818 1.00 94.81 147 LEU A C 1
ATOM 1149 O O . LEU A 1 147 ? -6.197 -7.652 -0.349 1.00 94.81 147 LEU A O 1
ATOM 1153 N N . LEU A 1 148 ? -3.970 -7.383 -0.279 1.00 96.44 148 LEU A N 1
ATOM 1154 C CA . LEU A 1 148 ? -3.743 -8.302 0.841 1.00 96.44 148 LEU A CA 1
ATOM 1155 C C . LEU A 1 148 ? -4.127 -7.715 2.207 1.00 96.44 148 LEU A C 1
ATOM 1157 O O . LEU A 1 148 ? -4.397 -8.462 3.144 1.00 96.44 148 LEU A O 1
ATOM 1161 N N . SER A 1 149 ? -4.152 -6.389 2.355 1.00 95.44 149 SER A N 1
ATOM 1162 C CA . SER A 1 149 ? -4.446 -5.733 3.639 1.00 95.44 149 SER A CA 1
ATOM 1163 C C . SER A 1 149 ? -5.901 -5.894 4.085 1.00 95.44 149 SER A C 1
ATOM 1165 O O . SER A 1 149 ? -6.224 -5.626 5.238 1.00 95.44 149 SER A O 1
ATOM 1167 N N . HIS A 1 150 ? -6.778 -6.321 3.179 1.00 93.12 150 HIS A N 1
ATOM 1168 C CA . HIS A 1 150 ? -8.192 -6.554 3.445 1.00 93.12 150 HIS A CA 1
ATOM 1169 C C . HIS A 1 150 ? -8.502 -7.929 4.035 1.00 93.12 150 HIS A C 1
ATOM 1171 O O . HIS A 1 150 ? -9.658 -8.156 4.363 1.00 93.12 150 HIS A O 1
ATOM 1177 N N . ASP A 1 151 ? -7.520 -8.824 4.175 1.00 92.69 151 ASP A N 1
ATOM 1178 C CA . ASP A 1 151 ? -7.704 -10.147 4.771 1.00 92.69 151 ASP A CA 1
ATOM 1179 C C . ASP A 1 151 ? -6.721 -10.382 5.927 1.00 92.69 151 ASP A C 1
ATOM 1181 O O . ASP A 1 151 ? -5.507 -10.222 5.786 1.00 92.69 151 ASP A O 1
ATOM 1185 N N . ILE A 1 152 ? -7.269 -10.789 7.078 1.00 91.31 152 ILE A N 1
ATOM 1186 C CA . ILE A 1 152 ? -6.546 -11.090 8.317 1.00 91.31 152 ILE A CA 1
ATOM 1187 C C . ILE A 1 152 ? -5.446 -12.126 8.070 1.00 91.31 152 ILE A C 1
ATOM 1189 O O . ILE A 1 152 ? -4.340 -11.983 8.592 1.00 91.31 152 ILE A O 1
ATOM 1193 N N . GLN A 1 153 ? -5.717 -13.143 7.243 1.00 94.19 153 GLN A N 1
ATOM 1194 C CA . GLN A 1 153 ? -4.762 -14.222 6.970 1.00 94.19 153 GLN A CA 1
ATOM 1195 C C . GLN A 1 153 ? -3.539 -13.745 6.177 1.00 94.19 153 GLN A C 1
ATOM 1197 O O . GLN A 1 153 ? -2.471 -14.358 6.243 1.00 94.19 153 GLN A O 1
ATOM 1202 N N . THR A 1 154 ? -3.672 -12.642 5.438 1.00 96.00 154 THR A N 1
ATOM 1203 C CA . THR A 1 154 ? -2.618 -12.096 4.578 1.00 96.00 154 THR A CA 1
ATOM 1204 C C . THR A 1 154 ? -2.004 -10.803 5.101 1.00 96.00 154 THR A C 1
ATOM 1206 O O . THR A 1 154 ? -1.112 -10.263 4.442 1.00 96.00 154 THR A O 1
ATOM 1209 N N . LEU A 1 155 ? -2.395 -10.332 6.291 1.00 92.69 155 LEU A N 1
ATOM 1210 C CA . LEU A 1 155 ? -1.884 -9.081 6.862 1.00 92.69 155 LEU A CA 1
ATOM 1211 C C . LEU A 1 155 ? -0.364 -9.050 6.974 1.00 92.69 155 LEU A C 1
ATOM 1213 O O . LEU A 1 155 ? 0.239 -8.034 6.646 1.00 92.69 155 LEU A O 1
ATOM 1217 N N . GLU A 1 156 ? 0.266 -10.154 7.379 1.00 93.50 156 GLU A N 1
ATOM 1218 C CA . GLU A 1 156 ? 1.725 -10.200 7.516 1.00 93.50 156 GLU A CA 1
ATOM 1219 C C . GLU A 1 156 ? 2.421 -10.000 6.163 1.00 93.50 156 GLU A C 1
ATOM 1221 O O . GLU A 1 156 ? 3.388 -9.249 6.058 1.00 93.50 156 GLU A O 1
ATOM 1226 N N . LYS A 1 157 ? 1.877 -10.595 5.094 1.00 95.88 157 LYS A N 1
ATOM 1227 C CA . LYS A 1 157 ? 2.382 -10.385 3.731 1.00 95.88 157 LYS A CA 1
ATOM 1228 C C . LYS A 1 157 ? 2.160 -8.941 3.281 1.00 95.88 157 LYS A C 1
ATOM 1230 O O . LYS A 1 157 ? 3.082 -8.326 2.753 1.00 95.88 157 LYS A O 1
ATOM 1235 N N . ALA A 1 158 ? 0.970 -8.386 3.528 1.00 96.31 158 ALA A N 1
ATOM 1236 C CA . ALA A 1 158 ? 0.664 -6.988 3.225 1.00 96.31 158 ALA A CA 1
ATOM 1237 C C . ALA A 1 158 ? 1.632 -6.031 3.939 1.00 96.31 158 ALA A C 1
ATOM 1239 O O . ALA A 1 158 ? 2.117 -5.080 3.331 1.00 96.31 158 ALA A O 1
ATOM 1240 N N . LYS A 1 159 ? 1.951 -6.325 5.204 1.00 93.62 159 LYS A N 1
ATOM 1241 C CA . LYS A 1 159 ? 2.865 -5.558 6.053 1.00 93.62 159 LYS A CA 1
ATOM 1242 C C . LYS A 1 159 ? 4.295 -5.549 5.508 1.00 93.62 159 LYS A C 1
ATOM 1244 O O . LYS A 1 159 ? 4.913 -4.489 5.453 1.00 93.62 159 LYS A O 1
ATOM 1249 N N . VAL A 1 160 ? 4.809 -6.696 5.056 1.00 93.81 160 VAL A N 1
ATOM 1250 C CA . VAL A 1 160 ? 6.135 -6.777 4.414 1.00 93.81 160 VAL A CA 1
ATOM 1251 C C . VAL A 1 160 ? 6.172 -5.939 3.135 1.00 93.81 160 VAL A C 1
ATOM 1253 O O . VAL A 1 160 ? 7.075 -5.124 2.961 1.00 93.81 160 VAL A O 1
ATOM 1256 N N . LEU A 1 161 ? 5.164 -6.086 2.270 1.00 95.62 161 LEU A N 1
ATOM 1257 C CA . LEU A 1 161 ? 5.100 -5.374 0.991 1.00 95.62 161 LEU A CA 1
ATOM 1258 C C . LEU A 1 161 ? 4.997 -3.857 1.172 1.00 95.62 161 LEU A C 1
ATOM 1260 O O . LEU A 1 161 ? 5.707 -3.113 0.500 1.00 95.62 161 LEU A O 1
ATOM 1264 N N . ILE A 1 162 ? 4.141 -3.384 2.085 1.00 94.62 162 ILE A N 1
ATOM 1265 C CA . ILE A 1 162 ? 3.992 -1.944 2.323 1.00 94.62 162 ILE A CA 1
ATOM 1266 C C . ILE A 1 162 ? 5.232 -1.349 2.999 1.00 94.62 162 ILE A C 1
ATOM 1268 O O . ILE A 1 162 ? 5.592 -0.220 2.685 1.00 94.62 162 ILE A O 1
ATOM 1272 N N . SER A 1 163 ? 5.924 -2.104 3.860 1.00 91.12 163 SER A N 1
ATOM 1273 C CA . SER A 1 163 ? 7.213 -1.683 4.424 1.00 91.12 163 SER A CA 1
ATOM 1274 C C . SER A 1 163 ? 8.260 -1.503 3.318 1.00 91.12 163 SER A C 1
ATOM 1276 O O . SER A 1 163 ? 8.893 -0.452 3.230 1.00 91.12 163 SER A O 1
ATOM 1278 N N . GLU A 1 164 ? 8.369 -2.464 2.392 1.00 91.69 164 GLU A N 1
ATOM 1279 C CA . GLU A 1 164 ? 9.274 -2.354 1.241 1.00 91.69 164 GLU A CA 1
ATOM 1280 C C . GLU A 1 164 ? 8.887 -1.196 0.297 1.00 91.69 164 GLU A C 1
ATOM 1282 O O . GLU A 1 164 ? 9.766 -0.503 -0.219 1.00 91.69 164 GLU A O 1
ATOM 1287 N N . ALA A 1 165 ? 7.588 -0.940 0.100 1.00 92.81 165 ALA A N 1
ATOM 1288 C CA . ALA A 1 165 ? 7.102 0.193 -0.690 1.00 92.81 165 ALA A CA 1
ATOM 1289 C C . ALA A 1 165 ? 7.498 1.541 -0.068 1.00 92.81 165 ALA A C 1
ATOM 1291 O O . ALA A 1 165 ? 7.968 2.434 -0.772 1.00 92.81 1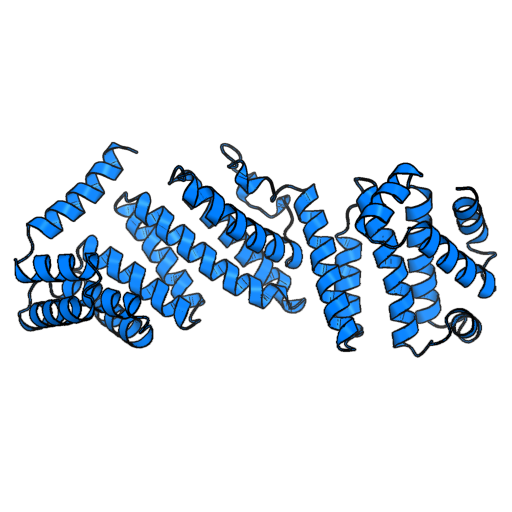65 ALA A O 1
ATOM 1292 N N . ILE A 1 166 ? 7.337 1.674 1.252 1.00 89.00 166 ILE A N 1
ATOM 1293 C CA . ILE A 1 166 ? 7.730 2.869 2.001 1.00 89.00 166 ILE A CA 1
ATOM 1294 C C . ILE A 1 166 ? 9.238 3.102 1.858 1.00 89.00 166 ILE A C 1
ATOM 1296 O O . ILE A 1 166 ? 9.643 4.206 1.498 1.00 89.00 166 ILE A O 1
ATOM 1300 N N . THR A 1 167 ? 10.064 2.073 2.074 1.00 86.69 167 THR A N 1
ATOM 1301 C CA . THR A 1 167 ? 11.524 2.173 1.910 1.00 86.69 167 THR A CA 1
ATOM 1302 C C . THR A 1 167 ? 11.902 2.635 0.505 1.00 86.69 167 THR A C 1
ATOM 1304 O O . THR A 1 167 ? 12.681 3.574 0.363 1.00 86.69 167 THR A O 1
ATOM 1307 N N . ALA A 1 168 ? 11.293 2.058 -0.536 1.00 90.12 168 ALA A N 1
ATOM 1308 C CA . ALA A 1 168 ? 11.583 2.439 -1.915 1.00 90.12 168 ALA A CA 1
ATOM 1309 C C . ALA A 1 168 ? 11.231 3.909 -2.219 1.00 90.12 168 ALA A C 1
ATOM 1311 O O . ALA A 1 168 ? 11.986 4.596 -2.906 1.00 90.12 168 ALA A O 1
ATOM 1312 N N . ILE A 1 169 ? 10.123 4.433 -1.682 1.00 87.12 169 ILE A N 1
ATOM 1313 C CA . ILE A 1 169 ? 9.780 5.859 -1.838 1.00 87.12 169 ILE A CA 1
ATOM 1314 C C . ILE A 1 169 ? 10.813 6.743 -1.162 1.00 87.12 169 ILE A C 1
ATOM 1316 O O . ILE A 1 169 ? 11.220 7.750 -1.730 1.00 87.12 169 ILE A O 1
ATOM 1320 N N . ILE A 1 170 ? 11.248 6.370 0.035 1.00 82.69 170 ILE A N 1
ATOM 1321 C CA . ILE A 1 170 ? 12.196 7.170 0.807 1.00 82.69 170 ILE A CA 1
ATOM 1322 C C . ILE A 1 170 ? 13.538 7.229 0.091 1.00 82.69 170 ILE A C 1
ATOM 1324 O O . ILE A 1 170 ? 14.039 8.323 -0.152 1.00 82.69 170 ILE A O 1
ATOM 1328 N N . GLU A 1 171 ? 14.047 6.084 -0.359 1.00 85.88 171 GLU A N 1
ATOM 1329 C CA . GLU A 1 171 ? 15.254 6.019 -1.186 1.00 85.88 171 GLU A CA 1
ATOM 1330 C C . GLU A 1 171 ? 15.105 6.850 -2.473 1.00 85.88 171 GLU A C 1
ATOM 1332 O O . GLU A 1 171 ? 16.028 7.562 -2.869 1.00 85.88 171 GLU A O 1
ATOM 1337 N N . SER A 1 172 ? 13.930 6.836 -3.114 1.00 87.06 172 SER A N 1
ATOM 1338 C CA . SER A 1 172 ? 13.684 7.683 -4.286 1.00 87.06 172 SER A CA 1
ATOM 1339 C C . SER A 1 172 ? 13.745 9.177 -3.961 1.00 87.06 172 SER A C 1
ATOM 1341 O O . SER A 1 172 ? 14.231 9.942 -4.796 1.00 87.06 172 SER A O 1
ATOM 1343 N N . LEU A 1 173 ? 13.205 9.605 -2.818 1.00 81.25 173 LEU A N 1
ATOM 1344 C CA . LEU A 1 173 ? 13.177 11.012 -2.404 1.00 81.25 173 LEU A CA 1
ATOM 1345 C C . LEU A 1 173 ? 14.550 11.508 -1.949 1.00 81.25 173 LEU A C 1
ATOM 1347 O O . LEU A 1 173 ? 14.864 12.682 -2.108 1.00 81.25 173 LEU A O 1
ATOM 1351 N N . GLU A 1 174 ? 15.397 10.631 -1.418 1.00 80.88 174 GLU A N 1
ATOM 1352 C CA . GLU A 1 174 ? 16.784 10.981 -1.101 1.00 80.88 174 GLU A CA 1
ATOM 1353 C C . GLU A 1 174 ? 17.623 11.226 -2.364 1.00 80.88 174 GLU A C 1
ATOM 1355 O O . GLU A 1 174 ? 18.562 12.025 -2.345 1.00 80.88 174 GLU A O 1
ATOM 1360 N N . LEU A 1 175 ? 17.278 10.564 -3.473 1.00 82.19 175 LEU A N 1
ATOM 1361 C CA . LEU A 1 175 ? 17.961 10.717 -4.759 1.00 82.19 175 LEU A CA 1
ATOM 1362 C C . LEU A 1 175 ? 17.494 11.937 -5.559 1.00 82.19 175 LEU A C 1
ATOM 1364 O O . LEU A 1 175 ? 18.281 12.492 -6.328 1.00 82.19 175 LEU A O 1
ATOM 1368 N N . LEU A 1 176 ? 16.232 12.340 -5.405 1.00 73.94 176 LEU A N 1
ATOM 1369 C CA . LEU A 1 176 ? 15.625 13.456 -6.128 1.00 73.94 176 LEU A CA 1
ATOM 1370 C C . LEU A 1 176 ? 15.101 14.476 -5.125 1.00 73.94 176 LEU A C 1
ATOM 1372 O O . LEU A 1 176 ? 14.144 14.188 -4.421 1.00 73.94 176 LEU A O 1
ATOM 1376 N N . SER A 1 177 ? 15.680 15.680 -5.088 1.00 67.44 177 SER A N 1
ATOM 1377 C CA . SER A 1 177 ? 15.053 16.802 -4.376 1.00 67.44 177 SER A CA 1
ATOM 1378 C C . SER A 1 177 ? 13.750 17.162 -5.102 1.00 67.44 177 SER A C 1
ATOM 1380 O O . SER A 1 177 ? 13.837 17.673 -6.220 1.00 67.44 177 SER A O 1
ATOM 1382 N N . PRO A 1 178 ? 12.564 16.867 -4.537 1.00 65.62 178 PRO A N 1
ATOM 1383 C CA . PRO A 1 178 ? 11.318 16.973 -5.284 1.00 65.62 178 PRO A CA 1
ATOM 1384 C C . PRO A 1 178 ? 10.970 18.437 -5.568 1.00 65.62 178 PRO A C 1
ATOM 1386 O O . PRO A 1 178 ? 11.120 19.312 -4.710 1.00 65.62 178 PRO A O 1
ATOM 1389 N N . GLU A 1 179 ? 10.468 18.709 -6.772 1.00 68.31 179 GLU A N 1
ATOM 1390 C CA . GLU A 1 179 ? 9.861 20.002 -7.092 1.00 68.31 179 GLU A CA 1
ATOM 1391 C C . GLU A 1 179 ? 8.528 20.176 -6.342 1.00 68.31 179 GLU A C 1
ATOM 1393 O O . GLU A 1 179 ? 7.896 19.209 -5.920 1.00 68.31 179 GLU A O 1
ATOM 1398 N N . LYS A 1 180 ? 8.044 21.416 -6.191 1.00 66.69 180 LYS A N 1
ATOM 1399 C CA . LYS A 1 180 ? 6.818 21.704 -5.420 1.00 66.69 180 LYS A CA 1
ATOM 1400 C C . LYS A 1 180 ? 5.578 20.944 -5.926 1.00 66.69 180 LYS A C 1
ATOM 1402 O O . LYS A 1 180 ? 4.765 20.507 -5.121 1.00 66.69 180 LYS A O 1
ATOM 1407 N N . SER A 1 181 ? 5.432 20.780 -7.238 1.00 65.06 181 SER A N 1
ATOM 1408 C CA . SER A 1 181 ? 4.345 20.000 -7.850 1.00 65.06 181 SER A CA 1
ATOM 1409 C C . SER A 1 181 ? 4.465 18.499 -7.567 1.00 65.06 181 SER A C 1
ATOM 1411 O O . SER A 1 181 ? 3.451 17.826 -7.388 1.00 65.06 181 SER A O 1
ATOM 1413 N N . GLU A 1 182 ? 5.690 17.971 -7.483 1.00 68.06 182 GLU A N 1
ATOM 1414 C CA . GLU A 1 182 ? 5.922 16.580 -7.090 1.00 68.06 182 GLU A CA 1
ATOM 1415 C C . GLU A 1 182 ? 5.555 16.351 -5.624 1.00 68.06 182 GLU A C 1
ATOM 1417 O O . GLU A 1 182 ? 4.990 15.310 -5.300 1.00 68.06 182 GLU A O 1
ATOM 1422 N N . VAL A 1 183 ? 5.808 17.328 -4.747 1.00 69.94 183 VAL A N 1
ATOM 1423 C CA . VAL A 1 183 ? 5.418 17.262 -3.330 1.00 69.94 183 VAL A CA 1
ATOM 1424 C C . VAL A 1 183 ? 3.906 17.057 -3.186 1.00 69.94 183 VAL A C 1
ATOM 1426 O O . VAL A 1 183 ? 3.484 16.117 -2.525 1.00 69.94 183 VAL A O 1
ATOM 1429 N N . GLU A 1 184 ? 3.063 17.843 -3.856 1.00 71.06 184 GLU A N 1
ATOM 1430 C CA . GLU A 1 184 ? 1.600 17.677 -3.745 1.00 71.06 184 GLU A CA 1
ATOM 1431 C C . GLU A 1 184 ? 1.110 16.304 -4.246 1.00 71.06 184 GLU A C 1
ATOM 1433 O O . GLU A 1 184 ? 0.201 15.703 -3.666 1.00 71.06 184 GLU A O 1
ATOM 1438 N N . PHE A 1 185 ? 1.717 15.773 -5.313 1.00 73.56 185 PHE A N 1
ATOM 1439 C CA . PHE A 1 185 ? 1.416 14.421 -5.792 1.00 73.56 185 PHE A CA 1
ATOM 1440 C C . PHE A 1 185 ? 1.815 13.358 -4.757 1.00 73.56 185 PHE A C 1
ATOM 1442 O O . PHE A 1 185 ? 1.037 12.451 -4.450 1.00 73.56 185 PHE A O 1
ATOM 1449 N N . LEU A 1 186 ? 3.008 13.500 -4.179 1.00 76.00 186 LEU A N 1
ATOM 1450 C CA . LEU A 1 186 ? 3.542 12.585 -3.178 1.00 76.00 186 LEU A CA 1
ATOM 1451 C C . LEU A 1 186 ? 2.727 12.598 -1.876 1.00 76.00 186 LEU A C 1
ATOM 1453 O O . LEU A 1 186 ? 2.623 11.559 -1.236 1.00 76.00 186 LEU A O 1
ATOM 1457 N N . GLU A 1 187 ? 2.107 13.715 -1.484 1.00 80.00 187 GLU A N 1
ATOM 1458 C CA . GLU A 1 187 ? 1.241 13.766 -0.293 1.00 80.00 187 GLU A CA 1
ATOM 1459 C C . GLU A 1 187 ? 0.045 12.811 -0.404 1.00 80.00 187 GLU A C 1
ATOM 1461 O O . GLU A 1 187 ? -0.238 12.060 0.533 1.00 80.00 187 GLU A O 1
ATOM 1466 N N . LYS A 1 188 ? -0.619 12.778 -1.567 1.00 80.94 188 LYS A N 1
ATOM 1467 C CA . LYS A 1 188 ? -1.734 11.850 -1.824 1.00 80.94 188 LYS A CA 1
ATOM 1468 C C . LYS A 1 188 ? -1.270 10.397 -1.817 1.00 80.94 188 LYS A C 1
ATOM 1470 O O . LYS A 1 188 ? -1.936 9.529 -1.256 1.00 80.94 188 LYS A O 1
ATOM 1475 N N . GLU A 1 189 ? -0.114 10.135 -2.416 1.00 82.06 189 GLU A N 1
ATOM 1476 C CA . GLU A 1 189 ? 0.493 8.804 -2.429 1.00 82.06 189 GLU A CA 1
ATOM 1477 C C . GLU A 1 189 ? 0.847 8.327 -1.014 1.00 82.06 189 GLU A C 1
ATOM 1479 O O . GLU A 1 189 ? 0.547 7.190 -0.641 1.00 82.06 189 GLU A O 1
ATOM 1484 N N . ILE A 1 190 ? 1.407 9.215 -0.190 1.00 83.19 190 ILE A N 1
ATOM 1485 C CA . ILE A 1 190 ? 1.731 8.937 1.210 1.00 83.19 190 ILE A CA 1
ATOM 1486 C C . ILE A 1 190 ? 0.464 8.652 2.013 1.00 83.19 190 ILE A C 1
ATOM 1488 O O . ILE A 1 190 ? 0.460 7.710 2.803 1.00 83.19 190 ILE A O 1
ATOM 1492 N N . GLU A 1 191 ? -0.628 9.389 1.801 1.00 85.31 191 GLU A N 1
ATOM 1493 C CA . GLU A 1 191 ? -1.896 9.110 2.482 1.00 85.31 191 GLU A CA 1
ATOM 1494 C C . GLU A 1 191 ? -2.399 7.685 2.195 1.00 85.31 191 GLU A C 1
ATOM 1496 O O . GLU A 1 191 ? -2.771 6.954 3.120 1.00 85.31 191 GLU A O 1
ATOM 1501 N N . ILE A 1 192 ? -2.370 7.259 0.927 1.00 89.50 192 ILE A N 1
ATOM 1502 C CA . ILE A 1 192 ? -2.771 5.901 0.531 1.00 89.50 192 ILE A CA 1
ATOM 1503 C C . ILE A 1 192 ? -1.897 4.864 1.242 1.00 89.50 192 ILE A C 1
ATOM 1505 O O . ILE A 1 192 ? -2.413 3.898 1.812 1.00 89.50 192 ILE A O 1
ATOM 1509 N N . ILE A 1 193 ? -0.584 5.078 1.254 1.00 90.19 193 ILE A N 1
ATOM 1510 C CA . ILE A 1 193 ? 0.376 4.168 1.882 1.00 90.19 193 ILE A CA 1
ATOM 1511 C C . ILE A 1 193 ? 0.166 4.090 3.390 1.00 90.19 193 ILE A C 1
ATOM 1513 O O . ILE A 1 193 ? 0.155 2.994 3.942 1.00 90.19 193 ILE A O 1
ATOM 1517 N N . VAL A 1 194 ? -0.076 5.218 4.057 1.00 88.75 194 VAL A N 1
ATOM 1518 C CA . VAL A 1 194 ? -0.385 5.268 5.493 1.00 88.75 194 VAL A CA 1
ATOM 1519 C C . VAL A 1 194 ? -1.663 4.492 5.804 1.00 88.75 194 VAL A C 1
ATOM 1521 O O . VAL A 1 194 ? -1.716 3.764 6.796 1.00 88.75 194 VAL A O 1
ATOM 1524 N N . ASN A 1 195 ? -2.689 4.594 4.957 1.00 91.38 195 ASN A N 1
ATOM 1525 C CA . ASN A 1 195 ? -3.931 3.845 5.143 1.00 91.38 195 ASN A CA 1
ATOM 1526 C C . ASN A 1 195 ? -3.716 2.329 4.978 1.00 91.38 195 ASN A C 1
ATOM 1528 O O . ASN A 1 195 ? -4.279 1.543 5.744 1.00 91.38 195 ASN A O 1
ATOM 1532 N N . ILE A 1 196 ? -2.890 1.903 4.016 1.00 94.00 196 ILE A N 1
ATOM 1533 C CA . ILE A 1 196 ? -2.530 0.486 3.836 1.00 94.00 196 ILE A CA 1
ATOM 1534 C C . ILE A 1 196 ? -1.679 -0.003 5.014 1.00 94.00 196 ILE A C 1
ATOM 1536 O O . ILE A 1 196 ? -2.008 -1.033 5.596 1.00 94.00 196 ILE A O 1
ATOM 1540 N N . ALA A 1 197 ? -0.662 0.761 5.422 1.00 92.06 197 ALA A N 1
ATOM 1541 C CA . ALA A 1 197 ? 0.219 0.449 6.548 1.00 92.06 197 ALA A CA 1
ATOM 1542 C C . ALA A 1 197 ? -0.548 0.328 7.873 1.00 92.06 197 ALA A C 1
ATOM 1544 O O . ALA A 1 197 ? -0.319 -0.601 8.649 1.00 92.06 197 ALA A O 1
ATOM 1545 N N . GLY A 1 198 ? -1.506 1.229 8.113 1.00 91.19 198 GLY A N 1
ATOM 1546 C CA . GLY A 1 198 ? -2.397 1.146 9.265 1.00 91.19 198 GLY A CA 1
ATOM 1547 C C . GLY A 1 198 ? -3.219 -0.143 9.243 1.00 91.19 198 GLY A C 1
ATOM 1548 O O . GLY A 1 198 ? -3.245 -0.892 10.219 1.00 91.19 198 GLY A O 1
ATOM 1549 N N . ARG A 1 199 ? -3.851 -0.457 8.109 1.00 93.62 199 ARG A N 1
ATOM 1550 C CA . ARG A 1 199 ? -4.658 -1.678 7.973 1.00 93.62 199 ARG A CA 1
ATOM 1551 C C . ARG A 1 199 ? -3.830 -2.954 8.129 1.00 93.62 199 ARG A C 1
ATOM 1553 O O . ARG A 1 199 ? -4.278 -3.887 8.786 1.00 93.62 199 ARG A O 1
ATOM 1560 N N . SER A 1 200 ? -2.603 -2.966 7.609 1.00 93.06 200 SER A N 1
ATOM 1561 C CA . SER A 1 200 ? -1.655 -4.072 7.771 1.00 93.06 200 SER A CA 1
ATOM 1562 C C . SER A 1 200 ? -0.986 -4.129 9.145 1.00 93.06 200 SER A C 1
ATOM 1564 O O . SER A 1 200 ? -0.096 -4.950 9.349 1.00 93.06 200 SER A O 1
ATOM 1566 N N . CYS A 1 201 ? -1.384 -3.268 10.087 1.00 89.88 201 CYS A N 1
ATOM 1567 C CA . CYS A 1 201 ? -0.831 -3.209 11.437 1.00 89.88 201 CYS A CA 1
ATOM 1568 C C . CYS A 1 201 ? 0.686 -2.956 11.486 1.00 89.88 201 CYS A C 1
ATOM 1570 O O . CYS A 1 201 ? 1.335 -3.375 12.446 1.00 89.88 201 CYS A O 1
ATOM 1572 N N . LEU A 1 202 ? 1.251 -2.251 10.503 1.00 89.88 202 LEU A N 1
ATOM 1573 C CA . LEU A 1 202 ? 2.668 -1.892 10.506 1.00 89.88 202 LEU A CA 1
ATOM 1574 C C . LEU A 1 202 ? 2.970 -0.974 11.698 1.00 89.88 202 LEU A C 1
ATOM 1576 O O . LEU A 1 202 ? 2.312 0.055 11.879 1.00 89.88 202 LEU A O 1
ATOM 1580 N N . SER A 1 203 ? 3.918 -1.357 12.552 1.00 85.50 203 SER A N 1
ATOM 1581 C CA . SER A 1 203 ? 4.420 -0.494 13.620 1.00 85.50 203 SER A CA 1
ATOM 1582 C C . SER A 1 203 ? 5.564 0.393 13.136 1.00 85.50 203 SER A C 1
ATOM 1584 O O . SER A 1 203 ? 6.203 0.142 12.116 1.00 85.50 203 SER A O 1
ATOM 1586 N N . PHE A 1 204 ? 5.843 1.443 13.904 1.00 80.50 204 PHE A N 1
ATOM 1587 C CA . PHE A 1 204 ? 6.990 2.303 13.638 1.00 80.50 204 PHE A CA 1
ATOM 1588 C C . PHE A 1 204 ? 8.321 1.563 13.813 1.00 80.50 204 PHE A C 1
ATOM 1590 O O . PHE A 1 204 ? 9.258 1.794 13.062 1.00 80.50 204 PHE A O 1
ATOM 1597 N N . GLU A 1 205 ? 8.403 0.647 14.779 1.00 79.81 205 GLU A N 1
ATOM 1598 C CA . GLU A 1 205 ? 9.600 -0.161 15.026 1.00 79.81 205 GLU A CA 1
ATOM 1599 C C . GLU A 1 205 ? 9.874 -1.178 13.902 1.00 79.81 205 GLU A C 1
ATOM 1601 O O . GLU A 1 205 ? 11.023 -1.551 13.679 1.00 79.81 205 GLU A O 1
ATOM 1606 N N . GLU A 1 206 ? 8.832 -1.614 13.187 1.00 78.81 206 GLU A N 1
ATOM 1607 C CA . GLU A 1 206 ? 8.927 -2.520 12.032 1.00 78.81 206 GLU A CA 1
ATOM 1608 C C . GLU A 1 206 ? 9.350 -1.808 10.738 1.00 78.81 206 GLU A C 1
ATOM 1610 O O . GLU A 1 206 ? 9.752 -2.462 9.774 1.00 78.81 206 GLU A O 1
ATOM 1615 N N . LEU A 1 207 ? 9.290 -0.475 10.704 1.00 74.75 207 LEU A N 1
ATOM 1616 C CA . LEU A 1 207 ? 9.867 0.304 9.620 1.00 74.75 207 LEU A CA 1
ATOM 1617 C C . LEU A 1 207 ? 11.392 0.306 9.776 1.00 74.75 207 LEU A C 1
ATOM 1619 O O . LEU A 1 207 ? 11.951 0.946 10.672 1.00 74.75 207 LEU A O 1
ATOM 1623 N N . GLU A 1 208 ? 12.086 -0.374 8.857 1.00 59.00 208 GLU A N 1
ATOM 1624 C CA . GLU A 1 208 ? 13.558 -0.392 8.795 1.00 59.00 208 GLU A CA 1
ATOM 1625 C C . GLU A 1 208 ? 14.185 1.011 8.720 1.00 59.00 208 GLU A C 1
ATOM 1627 O O . GLU A 1 208 ? 15.360 1.185 9.040 1.00 59.00 208 GLU A O 1
ATOM 1632 N N . LEU A 1 209 ? 13.383 2.025 8.386 1.00 53.41 209 LEU A N 1
ATOM 1633 C CA . LEU A 1 209 ? 13.701 3.455 8.412 1.00 53.41 209 LEU A CA 1
ATOM 1634 C C . LEU A 1 209 ? 14.303 3.950 9.730 1.00 53.41 209 LEU A C 1
ATOM 1636 O O . LEU A 1 209 ? 15.043 4.933 9.747 1.00 53.41 209 LEU A O 1
ATOM 1640 N N . THR A 1 210 ? 14.039 3.257 10.839 1.00 47.53 210 THR A N 1
ATOM 1641 C CA . THR A 1 210 ? 14.662 3.555 12.136 1.00 47.53 210 THR A CA 1
ATOM 1642 C C . THR A 1 210 ? 16.177 3.298 12.159 1.00 47.53 210 THR A C 1
ATOM 1644 O O . THR A 1 210 ? 16.859 3.783 13.062 1.00 47.53 210 THR A O 1
ATOM 1647 N N . LYS A 1 211 ? 16.738 2.599 11.159 1.00 50.19 211 LYS A N 1
ATOM 1648 C CA . LYS A 1 211 ? 18.173 2.280 11.075 1.00 50.19 211 LYS A CA 1
ATOM 1649 C C . LYS A 1 211 ? 19.031 3.372 10.420 1.00 50.19 211 LYS A C 1
ATOM 1651 O O . LYS A 1 211 ? 20.252 3.300 10.548 1.00 50.19 211 LYS A O 1
ATOM 1656 N N . ASN A 1 212 ? 18.456 4.389 9.761 1.00 50.72 212 ASN A N 1
ATOM 1657 C CA . ASN A 1 212 ? 19.244 5.513 9.224 1.00 50.72 212 ASN A CA 1
ATOM 1658 C C . ASN A 1 212 ? 18.451 6.845 9.173 1.00 50.72 212 ASN A C 1
ATOM 1660 O O . ASN A 1 212 ? 18.075 7.323 8.108 1.00 50.72 212 ASN A O 1
ATOM 1664 N N . PRO A 1 213 ? 18.204 7.492 10.326 1.00 45.88 213 PRO A N 1
ATOM 1665 C CA . PRO A 1 213 ? 17.273 8.622 10.467 1.00 45.88 213 PRO A CA 1
ATOM 1666 C C . PRO A 1 213 ? 17.771 9.967 9.908 1.00 45.88 213 PRO A C 1
ATOM 1668 O O . PRO A 1 213 ? 17.204 11.008 10.236 1.00 45.88 213 PRO A O 1
ATOM 1671 N N . LYS A 1 214 ? 18.855 10.006 9.121 1.00 49.00 214 LYS A N 1
ATOM 1672 C CA . LYS A 1 214 ? 19.560 11.271 8.863 1.00 49.00 214 LYS A CA 1
ATOM 1673 C C . LYS A 1 214 ? 18.765 12.286 8.044 1.00 49.00 214 LYS A C 1
ATOM 1675 O O . LYS A 1 214 ? 19.063 13.461 8.194 1.00 49.00 214 LYS A O 1
ATOM 1680 N N . ASN A 1 215 ? 17.756 11.875 7.277 1.00 48.72 215 ASN A N 1
ATOM 1681 C CA . ASN A 1 215 ? 16.875 12.779 6.536 1.00 48.72 215 ASN A CA 1
ATOM 1682 C C . ASN A 1 215 ? 15.477 12.165 6.356 1.00 48.72 215 ASN A C 1
ATOM 1684 O O . ASN A 1 215 ? 15.052 11.906 5.234 1.00 48.72 215 ASN A O 1
ATOM 1688 N N . ILE A 1 216 ? 14.732 11.927 7.444 1.00 53.69 216 ILE A N 1
ATOM 1689 C CA . ILE A 1 216 ? 13.296 11.643 7.296 1.00 53.69 216 ILE A CA 1
ATOM 1690 C C . ILE A 1 216 ? 12.661 12.908 6.709 1.00 53.69 216 ILE A C 1
ATOM 1692 O O . ILE A 1 216 ? 12.450 13.894 7.416 1.00 53.69 216 ILE A O 1
ATOM 1696 N N . HIS A 1 217 ? 12.435 12.896 5.393 1.00 60.06 217 HIS A N 1
ATOM 1697 C CA . HIS A 1 217 ? 11.803 13.985 4.662 1.00 60.06 217 HIS A CA 1
ATOM 1698 C C . HIS A 1 217 ? 10.522 14.400 5.405 1.00 60.06 217 HIS A C 1
ATOM 1700 O O . HIS A 1 217 ? 9.773 13.507 5.808 1.00 60.06 217 HIS A O 1
ATOM 1706 N N . PRO A 1 218 ? 10.224 15.701 5.596 1.00 67.50 218 PRO A N 1
ATOM 1707 C CA . PRO A 1 218 ? 9.079 16.145 6.397 1.00 67.50 218 PRO A CA 1
ATOM 1708 C C . PRO A 1 218 ? 7.758 15.473 6.016 1.00 67.50 218 PRO A C 1
ATOM 1710 O O . PRO A 1 218 ? 6.930 15.220 6.876 1.00 67.50 218 PRO A O 1
ATOM 1713 N N . MET A 1 219 ? 7.588 15.102 4.746 1.00 66.69 219 MET A N 1
ATOM 1714 C CA . MET A 1 219 ? 6.413 14.383 4.235 1.00 66.69 219 MET A CA 1
ATOM 1715 C C . MET A 1 219 ? 6.192 12.990 4.843 1.00 66.69 219 MET A C 1
ATOM 1717 O O . MET A 1 219 ? 5.095 12.453 4.766 1.00 66.69 219 MET A O 1
ATOM 1721 N N . LEU A 1 220 ? 7.213 12.408 5.463 1.00 68.81 220 LEU A N 1
ATOM 1722 C CA . LEU A 1 220 ? 7.158 11.109 6.127 1.00 68.81 220 LEU A CA 1
ATOM 1723 C C . LEU A 1 220 ? 6.767 11.234 7.606 1.00 68.81 220 LEU A C 1
ATOM 1725 O O . LEU A 1 220 ? 6.711 10.221 8.301 1.00 68.81 220 LEU A O 1
ATOM 1729 N N . TRP A 1 221 ? 6.436 12.444 8.084 1.00 72.06 221 TRP A N 1
ATOM 1730 C CA . TRP A 1 221 ? 5.869 12.670 9.418 1.00 72.06 221 TRP A CA 1
ATOM 1731 C C . TRP A 1 221 ? 4.681 11.754 9.772 1.00 72.06 221 TRP A C 1
ATOM 1733 O O . TRP A 1 221 ? 4.567 11.421 10.955 1.00 72.06 221 TRP A O 1
ATOM 1743 N N . PRO A 1 222 ? 3.822 11.291 8.828 1.00 72.75 222 PRO A N 1
ATOM 1744 C CA . PRO A 1 222 ? 2.748 10.355 9.151 1.00 72.75 222 PRO A CA 1
ATOM 1745 C C . PRO A 1 222 ? 3.269 8.982 9.598 1.00 72.75 222 PRO A C 1
ATOM 1747 O O . PRO A 1 222 ? 2.573 8.253 10.296 1.00 72.75 222 PRO A O 1
ATOM 1750 N N . PHE A 1 223 ? 4.501 8.610 9.256 1.00 72.50 223 PHE A N 1
ATOM 1751 C CA . PHE A 1 223 ? 5.124 7.373 9.721 1.00 72.50 223 PHE A CA 1
ATOM 1752 C C . PHE A 1 223 ? 5.791 7.574 11.080 1.00 72.50 223 PHE A C 1
ATOM 1754 O O . PHE A 1 223 ? 6.954 7.239 11.256 1.00 72.50 223 PHE A O 1
ATOM 1761 N N . ASN A 1 224 ? 5.071 8.140 12.049 1.00 76.81 224 ASN A N 1
ATOM 1762 C CA . ASN A 1 224 ? 5.505 8.180 13.443 1.00 76.81 224 ASN A CA 1
ATOM 1763 C C . ASN A 1 224 ? 4.717 7.162 14.278 1.00 76.81 224 ASN A C 1
ATOM 1765 O O . ASN A 1 224 ? 3.636 6.712 13.886 1.00 76.81 224 ASN A O 1
ATOM 1769 N N . LYS A 1 225 ? 5.279 6.794 15.435 1.00 78.31 225 LYS A N 1
ATOM 1770 C CA . LYS A 1 225 ? 4.728 5.764 16.325 1.00 78.31 225 LYS A CA 1
ATOM 1771 C C . LYS A 1 225 ? 3.267 5.999 16.676 1.00 78.31 225 LYS A C 1
ATOM 1773 O O . LYS A 1 225 ? 2.457 5.079 16.555 1.00 78.31 225 LYS A O 1
ATOM 1778 N N . ASP A 1 226 ? 2.943 7.217 17.091 1.00 77.38 226 ASP A N 1
ATOM 1779 C CA . ASP A 1 226 ? 1.599 7.534 17.536 1.00 77.38 226 ASP A CA 1
ATOM 1780 C C . ASP A 1 226 ? 0.654 7.506 16.336 1.00 77.38 226 ASP A C 1
ATOM 1782 O O . ASP A 1 226 ? -0.289 6.727 16.331 1.00 77.38 226 ASP A O 1
ATOM 1786 N N . TRP A 1 227 ? 0.943 8.237 15.262 1.00 82.00 227 TRP A N 1
ATOM 1787 C CA . TRP A 1 227 ? 0.071 8.318 14.089 1.00 82.00 227 TRP A CA 1
ATOM 1788 C C . TRP A 1 227 ? -0.230 6.957 13.450 1.00 82.00 227 TRP A C 1
ATOM 1790 O O . TRP A 1 227 ? -1.387 6.666 13.141 1.00 82.00 227 TRP A O 1
ATOM 1800 N N . LEU A 1 228 ? 0.770 6.081 13.309 1.00 82.69 228 LEU A N 1
ATOM 1801 C CA . LEU A 1 228 ? 0.567 4.738 12.757 1.00 82.69 228 LEU A CA 1
ATOM 1802 C C . LEU A 1 228 ? -0.308 3.865 13.655 1.00 82.69 228 LEU A C 1
ATOM 1804 O O . LEU A 1 228 ? -1.175 3.151 13.145 1.00 82.69 228 LEU A O 1
ATOM 1808 N N . ALA A 1 229 ? -0.136 3.929 14.977 1.00 82.75 229 ALA A N 1
ATOM 1809 C CA . ALA A 1 229 ? -0.997 3.203 15.909 1.00 82.75 229 ALA A CA 1
ATOM 1810 C C . ALA A 1 229 ? -2.460 3.669 15.796 1.00 82.75 229 ALA A C 1
ATOM 1812 O O . ALA A 1 229 ? -3.385 2.854 15.760 1.00 82.75 229 ALA A O 1
ATOM 1813 N N . GLN A 1 230 ? -2.662 4.979 15.659 1.00 83.81 230 GLN A N 1
ATOM 1814 C CA . GLN A 1 230 ? -3.977 5.610 15.537 1.00 83.81 230 GLN A CA 1
ATOM 1815 C C . GLN A 1 230 ? -4.661 5.226 14.226 1.00 83.81 230 GLN A C 1
ATOM 1817 O O . GLN A 1 230 ? -5.805 4.763 14.219 1.00 83.81 230 GLN A O 1
ATOM 1822 N N . LYS A 1 231 ? -3.934 5.359 13.112 1.00 88.56 231 LYS A N 1
ATOM 1823 C CA . LYS A 1 231 ? -4.403 4.947 11.790 1.00 88.56 231 LYS A CA 1
ATOM 1824 C C . LYS A 1 231 ? -4.683 3.454 11.742 1.00 88.56 231 LYS A C 1
ATOM 1826 O O . LYS A 1 231 ? -5.702 3.072 11.178 1.00 88.56 231 LYS A O 1
ATOM 1831 N N . SER A 1 232 ? -3.860 2.627 12.389 1.00 90.94 232 SER A N 1
ATOM 1832 C CA . SER A 1 232 ? -4.117 1.189 12.495 1.00 90.94 232 SER A CA 1
ATOM 1833 C C . SER A 1 232 ? -5.467 0.918 13.147 1.00 90.94 232 SER A C 1
ATOM 1835 O O . SER A 1 232 ? -6.332 0.297 12.537 1.00 90.94 232 SER A O 1
ATOM 1837 N N . ALA A 1 233 ? -5.687 1.440 14.356 1.00 90.69 233 ALA A N 1
ATOM 1838 C CA . ALA A 1 233 ? -6.929 1.227 15.091 1.00 90.69 233 ALA A CA 1
ATOM 1839 C C . ALA A 1 233 ? -8.171 1.651 14.288 1.00 90.69 233 ALA A C 1
ATOM 1841 O O . ALA A 1 233 ? -9.146 0.902 14.212 1.00 90.69 233 ALA A O 1
ATOM 1842 N N . LEU A 1 234 ? -8.120 2.824 13.647 1.00 91.50 234 LEU A N 1
ATOM 1843 C CA . LEU A 1 234 ? -9.222 3.338 12.835 1.00 91.50 234 LEU A CA 1
ATOM 1844 C C . LEU A 1 234 ? -9.483 2.480 11.587 1.00 91.50 234 LEU A C 1
ATOM 1846 O O . LEU A 1 234 ? -10.635 2.180 11.278 1.00 91.50 234 LEU A O 1
ATOM 1850 N N . MET A 1 235 ? -8.434 2.071 10.871 1.00 93.81 235 MET A N 1
ATOM 1851 C CA . MET A 1 235 ? -8.579 1.267 9.655 1.00 93.81 235 MET A CA 1
ATOM 1852 C C . MET A 1 235 ? -9.155 -0.119 9.946 1.00 93.81 235 MET A C 1
ATOM 1854 O O . MET A 1 235 ? -10.060 -0.559 9.241 1.00 93.81 235 MET A O 1
ATOM 1858 N N . LEU A 1 236 ? -8.690 -0.768 11.013 1.00 94.56 236 LEU A N 1
ATOM 1859 C CA . LEU A 1 236 ? -9.195 -2.069 11.460 1.00 94.56 236 LEU A CA 1
ATOM 1860 C C . LEU A 1 236 ? -10.664 -1.981 11.891 1.00 94.56 236 LEU A C 1
ATOM 1862 O O . LEU A 1 236 ? -11.483 -2.817 11.512 1.00 94.56 236 LEU A O 1
ATOM 1866 N N . TRP A 1 237 ? -11.020 -0.925 12.630 1.00 94.81 237 TRP A N 1
ATOM 1867 C CA . TRP A 1 237 ? -12.409 -0.644 12.984 1.00 94.81 237 TRP A CA 1
ATOM 1868 C C . TRP A 1 237 ? -13.295 -0.464 11.743 1.00 94.81 237 TRP A C 1
ATOM 1870 O O . TRP A 1 237 ? -14.402 -0.997 11.683 1.00 94.81 237 TRP A O 1
ATOM 1880 N N . ASN A 1 238 ? -12.806 0.238 10.720 1.00 93.56 238 ASN A N 1
ATOM 1881 C CA . ASN A 1 238 ? -13.550 0.427 9.477 1.00 93.56 238 ASN A CA 1
ATOM 1882 C C . ASN A 1 238 ? -13.776 -0.892 8.719 1.00 93.56 238 ASN A C 1
ATOM 1884 O O . ASN A 1 238 ? -14.871 -1.089 8.189 1.00 93.56 238 ASN A O 1
ATOM 1888 N N . GLU A 1 239 ? -12.798 -1.804 8.679 1.00 94.81 239 GLU A N 1
ATOM 1889 C CA . GLU A 1 239 ? -12.990 -3.144 8.097 1.00 94.81 239 GLU A CA 1
ATOM 1890 C C . GLU A 1 239 ? -14.019 -3.963 8.893 1.00 94.81 239 GLU A C 1
ATOM 1892 O O . GLU A 1 239 ? -14.922 -4.556 8.298 1.00 94.81 239 GLU A O 1
ATOM 1897 N N . ALA A 1 240 ? -13.997 -3.891 10.228 1.00 95.94 240 ALA A N 1
ATOM 1898 C CA . ALA A 1 240 ? -15.033 -4.507 11.055 1.00 95.94 240 ALA A CA 1
ATOM 1899 C C . ALA A 1 240 ? -16.438 -3.964 10.749 1.00 95.94 240 ALA A C 1
ATOM 1901 O O . ALA A 1 240 ? -17.386 -4.730 10.577 1.00 95.94 240 ALA A O 1
ATOM 1902 N N . VAL A 1 241 ? -16.593 -2.639 10.643 1.00 94.25 241 VAL A N 1
ATOM 1903 C CA . VAL A 1 241 ? -17.882 -2.008 10.315 1.00 94.25 241 VAL A CA 1
ATOM 1904 C C . VAL A 1 241 ? -18.372 -2.429 8.927 1.00 94.25 241 VAL A C 1
ATOM 1906 O O . VAL A 1 241 ? -19.569 -2.669 8.758 1.00 94.25 241 VAL A O 1
ATOM 1909 N N . LYS A 1 242 ? -17.480 -2.553 7.933 1.00 94.69 242 LYS A N 1
ATOM 1910 C CA . LYS A 1 242 ? -17.833 -3.089 6.606 1.00 94.69 242 LYS A CA 1
ATOM 1911 C C . LYS A 1 242 ? -18.346 -4.527 6.709 1.00 94.69 242 LYS A C 1
ATOM 1913 O O . LYS A 1 242 ? -19.405 -4.818 6.158 1.00 94.69 242 LYS A O 1
ATOM 1918 N N . ALA A 1 243 ? -17.652 -5.387 7.455 1.00 94.81 243 ALA A N 1
ATOM 1919 C CA . ALA A 1 243 ? -18.050 -6.777 7.673 1.00 94.81 243 ALA A CA 1
ATOM 1920 C C . ALA A 1 243 ? -19.417 -6.891 8.381 1.00 94.81 243 ALA A C 1
ATOM 1922 O O . ALA A 1 243 ? -20.280 -7.655 7.948 1.00 94.81 243 ALA A O 1
ATOM 1923 N N . ILE A 1 244 ? -19.677 -6.051 9.390 1.00 93.62 244 ILE A N 1
ATOM 1924 C CA . ILE A 1 244 ? -20.979 -5.980 10.077 1.00 93.62 244 ILE A CA 1
ATOM 1925 C C . ILE A 1 244 ? -22.100 -5.569 9.120 1.00 93.62 244 ILE A C 1
ATOM 1927 O O . ILE A 1 244 ? -23.179 -6.158 9.160 1.00 93.62 244 ILE A O 1
ATOM 1931 N N . LYS A 1 245 ? -21.869 -4.574 8.251 1.00 93.31 245 LYS A N 1
ATOM 1932 C CA . LYS A 1 245 ? -22.878 -4.096 7.287 1.00 93.31 245 LYS A CA 1
ATOM 1933 C C . LYS A 1 245 ? -23.340 -5.188 6.321 1.00 93.31 245 LYS A C 1
ATOM 1935 O O . LYS A 1 245 ? -24.489 -5.152 5.894 1.00 93.31 245 LYS A O 1
ATOM 1940 N N . VAL A 1 246 ? -22.474 -6.151 6.005 1.00 94.44 246 VAL A N 1
ATOM 1941 C CA . VAL A 1 246 ? -22.804 -7.308 5.154 1.00 94.44 246 VAL A CA 1
ATOM 1942 C C . VAL A 1 246 ? -23.213 -8.553 5.954 1.00 94.44 246 VAL A C 1
ATOM 1944 O O . VAL A 1 246 ? -23.414 -9.613 5.373 1.00 94.44 246 VAL A O 1
ATOM 1947 N N . GLY A 1 247 ? -23.353 -8.442 7.280 1.00 91.19 247 GLY A N 1
ATOM 1948 C CA . GLY A 1 247 ? -23.799 -9.527 8.160 1.00 91.19 247 GLY A CA 1
ATOM 1949 C C . GLY A 1 247 ? -22.725 -10.556 8.533 1.00 91.19 247 GLY A C 1
ATOM 1950 O O . GLY A 1 247 ? -23.053 -11.562 9.160 1.00 91.19 247 GLY A O 1
ATOM 1951 N N . ASN A 1 248 ? -21.453 -10.318 8.198 1.00 93.81 248 ASN A N 1
ATOM 1952 C CA . ASN A 1 248 ? -20.350 -11.218 8.533 1.00 93.81 248 ASN A CA 1
ATOM 1953 C C . ASN A 1 248 ? -19.753 -10.868 9.908 1.00 93.81 248 ASN A C 1
ATOM 1955 O O . ASN A 1 248 ? -18.734 -10.185 10.017 1.00 93.81 248 ASN A O 1
ATOM 1959 N N . TYR A 1 249 ? -20.438 -11.298 10.967 1.00 91.81 249 TYR A N 1
ATOM 1960 C CA . TYR A 1 249 ? -20.083 -10.961 12.348 1.00 91.81 249 TYR A CA 1
ATOM 1961 C C . TYR A 1 249 ? -18.809 -11.644 12.846 1.00 91.81 249 TYR A C 1
ATOM 1963 O O . TYR A 1 249 ? -18.022 -10.984 13.512 1.00 91.81 249 TYR A O 1
ATOM 1971 N N . GLU A 1 250 ? -18.587 -12.920 12.518 1.00 90.94 250 GLU A N 1
ATOM 1972 C CA . GLU A 1 250 ? -17.381 -13.649 12.943 1.00 90.94 250 GLU A CA 1
ATOM 1973 C C . GLU A 1 250 ? -16.125 -12.933 12.443 1.00 90.94 250 GLU A C 1
ATOM 1975 O O . GLU A 1 250 ? -15.266 -12.542 13.230 1.00 90.94 250 GLU A O 1
ATOM 1980 N N . TYR A 1 251 ? -16.105 -12.620 11.147 1.00 93.69 251 TYR A N 1
ATOM 1981 C CA . TYR A 1 251 ? -15.019 -11.868 10.533 1.00 93.69 251 TYR A CA 1
ATOM 1982 C C . TYR A 1 251 ? -14.871 -10.455 11.111 1.00 93.69 251 TYR A C 1
ATOM 1984 O O . TYR A 1 251 ? -13.763 -9.960 11.309 1.00 93.69 251 TYR A O 1
ATOM 1992 N N . ALA A 1 252 ? -15.987 -9.786 11.418 1.00 95.50 252 ALA A N 1
ATOM 1993 C CA . ALA A 1 252 ? -15.943 -8.481 12.063 1.00 95.50 252 ALA A CA 1
ATOM 1994 C C . ALA A 1 252 ? -15.335 -8.534 13.470 1.00 95.50 252 ALA A C 1
ATOM 1996 O O . ALA A 1 252 ? -14.618 -7.610 13.853 1.00 95.50 252 ALA A O 1
ATOM 1997 N N . PHE A 1 253 ? -15.625 -9.580 14.247 1.00 95.38 253 PHE A N 1
ATOM 1998 C CA . PHE A 1 253 ? -15.104 -9.724 15.604 1.00 95.38 253 PHE A CA 1
ATOM 1999 C C . PHE A 1 253 ? -13.590 -9.892 15.610 1.00 95.38 253 PHE A C 1
ATOM 2001 O O . PHE A 1 253 ? -12.934 -9.236 16.420 1.00 95.38 253 PHE A O 1
ATOM 2008 N N . ASP A 1 254 ? -13.027 -10.644 14.664 1.00 95.00 254 ASP A N 1
ATOM 2009 C CA . ASP A 1 254 ? -11.574 -10.758 14.537 1.00 95.00 254 ASP A CA 1
ATOM 2010 C C . ASP A 1 254 ? -10.923 -9.383 14.291 1.00 95.00 254 ASP A C 1
ATOM 2012 O O . ASP A 1 254 ? -9.973 -9.000 14.981 1.00 95.00 254 ASP A O 1
ATOM 2016 N N . TRP A 1 255 ? -11.480 -8.575 13.380 1.00 95.75 255 TRP A N 1
ATOM 2017 C CA . TRP A 1 255 ? -11.007 -7.206 13.137 1.00 95.75 255 TRP A CA 1
ATOM 2018 C C . TRP A 1 255 ? -11.140 -6.298 14.364 1.00 95.75 255 TRP A C 1
ATOM 2020 O O . TRP A 1 255 ? -10.220 -5.535 14.666 1.00 95.75 255 TRP A O 1
ATOM 2030 N N . ILE A 1 256 ? -12.258 -6.381 15.093 1.00 96.12 256 ILE A N 1
ATOM 2031 C CA . ILE A 1 256 ? -12.489 -5.604 16.320 1.00 96.12 256 ILE A CA 1
ATOM 2032 C C . ILE A 1 256 ? -11.455 -5.958 17.388 1.00 96.12 256 ILE A C 1
ATOM 2034 O O . ILE A 1 256 ? -10.893 -5.064 18.020 1.00 96.12 256 ILE A O 1
ATOM 2038 N N . GLU A 1 257 ? -11.168 -7.243 17.586 1.00 94.81 257 GLU A N 1
ATOM 2039 C CA . GLU A 1 257 ? -10.187 -7.690 18.574 1.00 94.81 257 GLU A CA 1
ATOM 2040 C C . GLU A 1 257 ? -8.765 -7.230 18.220 1.00 94.81 257 GLU A C 1
ATOM 2042 O O . GLU A 1 257 ? -7.991 -6.843 19.103 1.00 94.81 257 GLU A O 1
ATOM 2047 N N . ILE A 1 258 ? -8.407 -7.200 16.931 1.00 94.00 258 ILE A N 1
ATOM 2048 C CA . ILE A 1 258 ? -7.143 -6.598 16.482 1.00 94.00 258 ILE A CA 1
ATOM 2049 C C . ILE A 1 258 ? -7.163 -5.081 16.729 1.00 94.00 258 ILE A C 1
ATOM 2051 O O . ILE A 1 258 ? -6.209 -4.557 17.307 1.00 94.00 258 ILE A O 1
ATOM 2055 N N . ALA A 1 259 ? -8.251 -4.382 16.382 1.00 94.75 259 ALA A N 1
ATOM 2056 C CA . ALA A 1 259 ? -8.391 -2.940 16.595 1.00 94.75 259 ALA A CA 1
ATOM 2057 C C . ALA A 1 259 ? -8.202 -2.566 18.073 1.00 94.75 259 ALA A C 1
ATOM 2059 O O . ALA A 1 259 ? -7.352 -1.739 18.385 1.00 94.75 259 ALA A O 1
ATOM 2060 N N . ILE A 1 260 ? -8.898 -3.241 18.996 1.00 94.38 260 ILE A N 1
ATOM 2061 C CA . ILE A 1 260 ? -8.791 -3.014 20.449 1.00 94.38 260 ILE A CA 1
ATOM 2062 C C . ILE A 1 260 ? -7.347 -3.179 20.934 1.00 94.38 260 ILE A C 1
ATOM 2064 O O . ILE A 1 260 ? -6.865 -2.360 21.724 1.00 94.38 260 ILE A O 1
ATOM 2068 N N . ARG A 1 261 ? -6.642 -4.225 20.483 1.00 92.31 261 ARG A N 1
ATOM 2069 C CA . ARG A 1 261 ? -5.239 -4.463 20.864 1.00 92.31 261 ARG A CA 1
ATOM 2070 C C . ARG A 1 261 ? -4.306 -3.371 20.346 1.00 92.31 261 ARG A C 1
ATOM 2072 O O . ARG A 1 261 ? -3.362 -3.017 21.045 1.00 92.31 261 ARG A O 1
ATOM 2079 N N . ARG A 1 262 ? -4.574 -2.840 19.151 1.00 88.94 262 ARG A N 1
ATOM 2080 C CA . ARG A 1 262 ? -3.750 -1.815 18.496 1.00 88.94 262 ARG A CA 1
ATOM 2081 C C . ARG A 1 262 ? -4.054 -0.394 18.960 1.00 88.94 262 ARG A C 1
ATOM 2083 O O . ARG A 1 262 ? -3.164 0.446 18.865 1.00 88.94 262 ARG A O 1
ATOM 2090 N N . THR A 1 263 ? -5.252 -0.113 19.476 1.00 91.31 263 THR A N 1
ATOM 2091 C CA . THR A 1 263 ? -5.587 1.227 19.973 1.00 91.31 263 THR A CA 1
ATOM 2092 C C . THR A 1 263 ? -4.711 1.589 21.178 1.00 91.31 263 THR A C 1
ATOM 2094 O O . THR A 1 263 ? -4.790 0.901 22.210 1.00 91.31 263 THR A O 1
ATOM 2097 N N . PRO A 1 264 ? -3.897 2.659 21.083 1.00 87.25 264 PRO A N 1
ATOM 2098 C CA . PRO A 1 264 ? -3.025 3.074 22.172 1.00 87.25 264 PRO A CA 1
ATOM 2099 C C . PRO A 1 264 ? -3.837 3.628 23.351 1.00 87.25 264 PRO A C 1
ATOM 2101 O O . PRO A 1 264 ? -4.979 4.056 23.204 1.00 87.25 264 PRO A O 1
ATOM 2104 N N . LEU A 1 265 ? -3.242 3.621 24.545 1.00 88.06 265 LEU A N 1
ATOM 2105 C CA . LEU A 1 265 ? -3.847 4.209 25.752 1.00 88.06 265 LEU A CA 1
ATOM 2106 C C . LEU A 1 265 ? -3.426 5.671 25.984 1.00 88.06 265 LEU A C 1
ATOM 2108 O O . LEU A 1 265 ? -3.835 6.287 26.962 1.00 88.06 265 LEU A O 1
ATOM 2112 N N . SER A 1 266 ? -2.599 6.228 25.104 1.00 82.62 266 SER A N 1
ATOM 2113 C CA . SER A 1 266 ? -2.170 7.623 25.138 1.00 82.62 266 SER A CA 1
ATOM 2114 C C . SER A 1 266 ? -2.066 8.157 23.707 1.00 82.62 266 SER A C 1
ATOM 2116 O O . SER A 1 266 ? -1.642 7.395 22.834 1.00 82.62 266 SER A O 1
ATOM 2118 N N . PRO A 1 267 ? -2.428 9.429 23.448 1.00 85.06 267 PRO A N 1
ATOM 2119 C CA . PRO A 1 267 ? -3.116 10.373 24.345 1.00 85.06 267 PRO A CA 1
ATOM 2120 C C . PRO A 1 267 ? -4.560 9.965 24.709 1.00 85.06 267 PRO A C 1
ATOM 2122 O O . PRO A 1 267 ? -5.081 8.951 24.239 1.00 85.06 267 PRO A O 1
ATOM 2125 N N . ALA A 1 268 ? -5.207 10.750 25.580 1.00 86.25 268 ALA A N 1
ATOM 2126 C CA . ALA A 1 268 ? -6.526 10.465 26.155 1.00 86.25 268 ALA A CA 1
ATOM 2127 C C . ALA A 1 268 ? -7.629 10.196 25.123 1.00 86.25 268 ALA A C 1
ATOM 2129 O O . ALA A 1 268 ? -8.401 9.252 25.291 1.00 86.25 268 ALA A O 1
ATOM 2130 N N . PHE A 1 269 ? -7.621 10.924 24.007 1.00 85.44 269 PHE A N 1
ATOM 2131 C CA . PHE A 1 269 ? -8.512 10.684 22.874 1.00 85.44 269 PHE A CA 1
ATOM 2132 C C . PHE A 1 269 ? -8.573 9.199 22.448 1.00 85.44 269 PHE A C 1
ATOM 2134 O O . PHE A 1 269 ? -9.656 8.674 22.183 1.00 85.44 269 PHE A O 1
ATOM 2141 N N . TYR A 1 270 ? -7.449 8.466 22.463 1.00 86.06 270 TYR A N 1
ATOM 2142 C CA . TYR A 1 270 ? -7.432 7.044 22.085 1.00 86.06 270 TYR A CA 1
ATOM 2143 C C . TYR A 1 270 ? -8.001 6.114 23.143 1.00 86.06 270 TYR A C 1
ATOM 2145 O O . TYR A 1 270 ? -8.556 5.074 22.794 1.00 86.06 270 TYR A O 1
ATOM 2153 N N . ARG A 1 271 ? -7.949 6.496 24.422 1.00 89.44 271 ARG A N 1
ATOM 2154 C CA . ARG A 1 271 ? -8.698 5.788 25.467 1.00 89.44 271 ARG A CA 1
ATOM 2155 C C . ARG A 1 271 ? -10.200 5.929 25.226 1.00 89.44 271 ARG A C 1
ATOM 2157 O O . ARG A 1 271 ? -10.898 4.920 25.291 1.00 89.44 271 ARG A O 1
ATOM 2164 N N . GLY A 1 272 ? -10.665 7.123 24.846 1.00 89.12 272 GLY A N 1
ATOM 2165 C CA . GLY A 1 272 ? -12.048 7.362 24.414 1.00 89.12 272 GLY A CA 1
ATOM 2166 C C . GLY A 1 272 ? -12.436 6.534 23.186 1.00 89.12 272 GLY A C 1
ATOM 2167 O O . GLY A 1 272 ? -13.449 5.837 23.191 1.00 89.12 272 GLY A O 1
ATOM 2168 N N . PHE A 1 273 ? -11.579 6.497 22.163 1.00 90.19 273 PHE A N 1
ATOM 2169 C CA . PHE A 1 273 ? -11.816 5.667 20.978 1.00 90.19 273 PHE A CA 1
ATOM 2170 C C . PHE A 1 273 ? -11.837 4.165 21.296 1.00 90.19 273 PHE A C 1
ATOM 2172 O O . PHE A 1 273 ? -12.699 3.432 20.811 1.00 90.19 273 PHE A O 1
ATOM 2179 N N . LYS A 1 274 ? -10.936 3.688 22.160 1.00 92.81 274 LYS A N 1
ATOM 2180 C CA . LYS A 1 274 ? -10.913 2.290 22.608 1.00 92.81 274 LYS A CA 1
ATOM 2181 C C . LYS A 1 274 ? -12.164 1.932 23.408 1.00 92.81 274 LYS A C 1
ATOM 2183 O O . LYS A 1 274 ? -12.742 0.874 23.167 1.00 92.81 274 LYS A O 1
ATOM 2188 N N . MET A 1 275 ? -12.607 2.818 24.302 1.00 91.62 275 MET A N 1
ATOM 2189 C CA . MET A 1 275 ? -13.878 2.690 25.019 1.00 91.62 275 MET A CA 1
ATOM 2190 C C . MET A 1 275 ? -15.047 2.557 24.035 1.00 91.62 275 MET A C 1
ATOM 2192 O O . MET A 1 275 ? -15.867 1.650 24.179 1.00 91.62 275 MET A O 1
ATOM 2196 N N . TYR A 1 276 ? -15.104 3.415 23.014 1.00 90.69 276 TYR A N 1
ATOM 2197 C CA . TYR A 1 276 ? -16.133 3.360 21.977 1.00 90.69 276 TYR A CA 1
ATOM 2198 C C . TYR A 1 276 ? -16.154 2.006 21.245 1.00 90.69 276 TYR A C 1
ATOM 2200 O O . TYR A 1 276 ? -17.219 1.395 21.112 1.00 90.69 276 TYR A O 1
ATOM 2208 N N . ILE A 1 277 ? -14.990 1.503 20.813 1.00 93.62 277 ILE A N 1
ATOM 2209 C CA . ILE A 1 277 ? -14.889 0.202 20.130 1.00 93.62 277 ILE A CA 1
ATOM 2210 C C . ILE A 1 277 ? -15.366 -0.928 21.049 1.00 93.62 277 ILE A C 1
ATOM 2212 O O . ILE A 1 277 ? -16.165 -1.758 20.618 1.00 93.62 277 ILE A O 1
ATOM 2216 N N . LEU A 1 278 ? -14.923 -0.953 22.312 1.00 93.56 278 LEU A N 1
ATOM 2217 C CA . LEU A 1 278 ? -15.335 -1.959 23.298 1.00 93.56 278 LEU A CA 1
ATOM 2218 C C . LEU A 1 278 ? -16.855 -1.948 23.504 1.00 93.56 278 LEU A C 1
ATOM 2220 O O . LEU A 1 278 ? -17.502 -2.992 23.426 1.00 93.56 278 LEU A O 1
ATOM 2224 N N . TYR A 1 279 ? -17.454 -0.768 23.680 1.00 90.38 279 TYR A N 1
ATOM 2225 C CA . TYR A 1 279 ? -18.905 -0.646 23.798 1.00 90.38 279 TYR A CA 1
ATOM 2226 C C . TYR A 1 279 ? -19.628 -1.270 22.598 1.00 90.38 279 TYR A C 1
ATOM 2228 O O . TYR A 1 279 ? -20.477 -2.155 22.765 1.00 90.38 279 TYR A O 1
ATOM 2236 N N . LYS A 1 280 ? -19.268 -0.844 21.380 1.00 90.62 280 LYS A N 1
ATOM 2237 C CA . LYS A 1 280 ? -19.899 -1.340 20.153 1.00 90.62 280 LYS A CA 1
ATOM 2238 C C . LYS A 1 280 ? -19.639 -2.836 19.954 1.00 90.62 280 LYS A C 1
ATOM 2240 O O . LYS A 1 280 ? -20.541 -3.524 19.483 1.00 90.62 280 LYS A O 1
ATOM 2245 N N . TYR A 1 281 ? -18.476 -3.357 20.359 1.00 93.38 281 TYR A N 1
ATOM 2246 C CA . TYR A 1 281 ? -18.187 -4.791 20.318 1.00 93.38 281 TYR A CA 1
ATOM 2247 C C . TYR A 1 281 ? -19.220 -5.583 21.125 1.00 93.38 281 TYR A C 1
ATOM 2249 O O . TYR A 1 281 ? -19.860 -6.481 20.579 1.00 93.38 281 TYR A O 1
ATOM 2257 N N . GLY A 1 282 ? -19.468 -5.198 22.380 1.00 89.31 282 GLY A N 1
ATOM 2258 C CA . GLY A 1 282 ? -20.485 -5.851 23.208 1.00 89.31 282 GLY A CA 1
ATOM 2259 C C . GLY A 1 282 ? -21.889 -5.793 22.592 1.00 89.31 282 GLY A C 1
ATOM 2260 O O . GLY A 1 282 ? -22.596 -6.801 22.559 1.00 89.31 282 GLY A O 1
ATOM 2261 N N . VAL A 1 283 ? -22.272 -4.649 22.008 1.00 87.00 283 VAL A N 1
ATOM 2262 C CA . VAL A 1 283 ? -23.557 -4.501 21.298 1.00 87.00 283 VAL A CA 1
ATOM 2263 C C . VAL A 1 283 ? -23.659 -5.458 20.106 1.00 87.00 283 VAL A C 1
ATOM 2265 O O . VAL A 1 283 ? -24.692 -6.101 19.918 1.00 87.00 283 VAL A O 1
ATOM 2268 N N . TYR A 1 284 ? -22.616 -5.557 19.279 1.00 90.00 284 TYR A N 1
ATOM 2269 C CA . TYR A 1 284 ? -22.627 -6.438 18.109 1.00 90.00 284 TYR A CA 1
ATOM 2270 C C . TYR A 1 284 ? -22.589 -7.915 18.486 1.00 90.00 284 TYR A C 1
ATOM 2272 O O . TYR A 1 284 ? -23.278 -8.708 17.847 1.00 90.00 284 TYR A O 1
ATOM 2280 N N . LEU A 1 285 ? -21.861 -8.268 19.545 1.00 89.19 285 LEU A N 1
ATOM 2281 C CA . LEU A 1 285 ? -21.827 -9.619 20.086 1.00 89.19 285 LEU A CA 1
ATOM 2282 C C . LEU A 1 285 ? -23.229 -10.063 20.527 1.00 89.19 285 LEU A C 1
ATOM 2284 O O . LEU A 1 285 ? -23.701 -11.125 20.127 1.00 89.19 285 LEU A O 1
ATOM 2288 N N . LEU A 1 286 ? -23.953 -9.210 21.256 1.00 85.12 286 LEU A N 1
ATOM 2289 C CA . LEU A 1 286 ? -25.338 -9.492 21.640 1.00 85.12 286 LEU A CA 1
ATOM 2290 C C . LEU A 1 286 ? -26.261 -9.619 20.413 1.00 85.12 286 LEU A C 1
ATOM 2292 O O . LEU A 1 286 ? -26.999 -10.598 20.289 1.00 85.12 286 LEU A O 1
ATOM 2296 N N . LYS A 1 287 ? -26.184 -8.684 19.458 1.00 84.75 287 LYS A N 1
ATOM 2297 C CA . LYS A 1 287 ? -27.001 -8.739 18.231 1.00 84.75 287 LYS A CA 1
ATOM 2298 C C . LYS A 1 287 ? -26.780 -10.021 17.428 1.00 84.75 287 LYS A C 1
ATOM 2300 O O . LYS A 1 287 ? -27.756 -10.613 16.972 1.00 84.75 287 LYS A O 1
ATOM 2305 N N . HIS A 1 288 ? -25.527 -10.447 17.273 1.00 87.12 288 HIS A N 1
ATOM 2306 C CA . HIS A 1 288 ? -25.173 -11.667 16.548 1.00 87.12 288 HIS A CA 1
ATOM 2307 C C . HIS A 1 288 ? -25.833 -12.911 17.160 1.00 87.12 288 HIS A C 1
ATOM 2309 O O . HIS A 1 288 ? -26.348 -13.758 16.436 1.00 87.12 288 HIS A O 1
ATOM 2315 N N . HIS A 1 289 ? -25.923 -12.970 18.490 1.00 85.50 289 HIS A N 1
ATOM 2316 C CA . HIS A 1 289 ? -26.582 -14.058 19.217 1.00 85.50 289 HIS A CA 1
ATOM 2317 C C . HIS A 1 289 ? -28.106 -13.883 19.377 1.00 85.50 289 HIS A C 1
ATOM 2319 O O . HIS A 1 289 ? -28.729 -14.553 20.198 1.00 85.50 289 HIS A O 1
ATOM 2325 N N . GLY A 1 290 ? -28.735 -13.012 18.579 1.00 77.81 290 GLY A N 1
ATOM 2326 C CA . GLY A 1 290 ? -30.195 -12.881 18.508 1.00 77.81 290 GLY A CA 1
ATOM 2327 C C . GLY A 1 290 ? -30.819 -11.994 19.588 1.00 77.81 290 GLY A C 1
ATOM 2328 O O . GLY A 1 290 ? -32.044 -11.883 19.668 1.00 77.81 290 GLY A O 1
ATOM 2329 N N . PHE A 1 291 ? -30.005 -11.309 20.387 1.00 74.12 291 PHE A N 1
ATOM 2330 C CA . PHE A 1 291 ? -30.478 -10.419 21.438 1.00 74.12 291 PHE A CA 1
ATOM 2331 C C . PHE A 1 291 ? -30.859 -9.047 20.862 1.00 74.12 291 PHE A C 1
ATOM 2333 O O . PHE A 1 291 ? -30.041 -8.132 20.769 1.00 74.12 291 PHE A O 1
ATOM 2340 N N . LYS A 1 292 ? -32.122 -8.912 20.436 1.00 66.25 292 LYS A N 1
ATOM 2341 C CA . LYS A 1 292 ? -32.663 -7.666 19.855 1.00 66.25 292 LYS A CA 1
ATOM 2342 C C . LYS A 1 292 ? -33.022 -6.610 20.911 1.00 66.25 292 LYS A C 1
ATOM 2344 O O . LYS A 1 292 ? -32.825 -5.426 20.655 1.00 66.25 292 LYS A O 1
ATOM 2349 N N . ASN A 1 293 ? -33.477 -7.044 22.090 1.00 66.44 293 ASN A N 1
ATOM 2350 C CA . ASN A 1 293 ? -33.765 -6.189 23.246 1.00 66.44 293 ASN A CA 1
ATOM 2351 C C . ASN A 1 293 ? -32.670 -6.375 24.303 1.00 66.44 293 ASN A C 1
ATOM 2353 O O . ASN A 1 293 ? -32.737 -7.315 25.095 1.00 66.44 293 ASN A O 1
ATOM 2357 N N . LEU A 1 294 ? -31.665 -5.493 24.301 1.00 63.09 294 LEU A N 1
ATOM 2358 C CA . LEU A 1 294 ? -30.477 -5.572 25.170 1.00 63.09 294 LEU A CA 1
ATOM 2359 C C . LEU A 1 294 ? -30.809 -5.795 26.668 1.00 63.09 294 LEU A C 1
ATOM 2361 O O . LEU A 1 294 ? -30.218 -6.705 27.252 1.00 63.09 294 LEU A O 1
ATOM 2365 N N . PRO A 1 295 ? -31.788 -5.096 27.286 1.00 59.75 295 PRO A N 1
ATOM 2366 C CA . PRO A 1 295 ? -32.045 -5.241 28.724 1.00 59.75 295 PRO A CA 1
ATOM 2367 C C . PRO A 1 295 ? -32.742 -6.557 29.112 1.00 59.75 295 PRO A C 1
ATOM 2369 O O . PRO A 1 295 ? -32.544 -7.068 30.213 1.00 59.75 295 PRO A O 1
ATOM 2372 N N . GLU A 1 296 ? -33.570 -7.121 28.226 1.0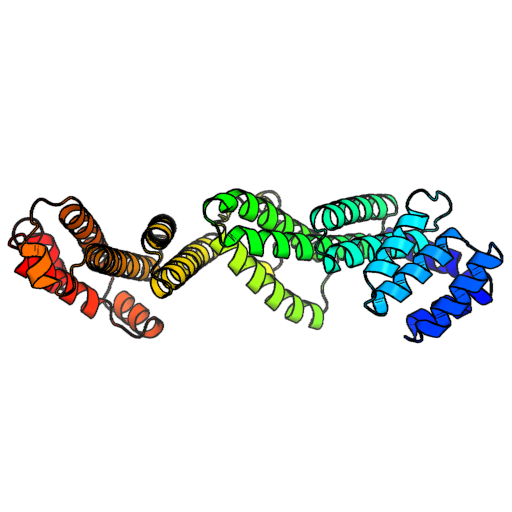0 57.50 296 GLU A N 1
ATOM 2373 C CA . GLU A 1 296 ? -34.308 -8.374 28.474 1.00 57.50 296 GLU A CA 1
ATOM 2374 C C . GLU A 1 296 ? -33.448 -9.602 28.157 1.00 57.50 296 GLU A C 1
ATOM 2376 O O . GLU A 1 296 ? -33.460 -10.596 28.878 1.00 57.50 296 GLU A O 1
ATOM 2381 N N . ALA A 1 297 ? -32.643 -9.497 27.104 1.00 56.97 297 ALA A N 1
ATOM 2382 C CA . ALA A 1 297 ? -31.688 -10.494 26.651 1.00 56.97 297 ALA A CA 1
ATOM 2383 C C . ALA A 1 297 ? -30.692 -10.944 27.728 1.00 56.97 297 ALA A C 1
ATOM 2385 O O . ALA A 1 297 ? -30.491 -12.142 27.941 1.00 56.97 297 ALA A O 1
ATOM 2386 N N . ILE A 1 298 ? -30.071 -9.973 28.406 1.00 57.09 298 ILE A N 1
ATOM 2387 C CA . ILE A 1 298 ? -28.996 -10.222 29.373 1.00 57.09 298 ILE A CA 1
ATOM 2388 C C . ILE A 1 298 ? -29.542 -10.926 30.626 1.00 57.09 298 ILE A C 1
ATOM 2390 O O . ILE A 1 298 ? -28.872 -11.806 31.165 1.00 57.09 298 ILE A O 1
ATOM 2394 N N . LYS A 1 299 ? -30.783 -10.617 31.032 1.00 57.94 299 LYS A N 1
ATOM 2395 C CA . LYS A 1 299 ? -31.473 -11.283 32.151 1.00 57.94 299 LYS A CA 1
ATOM 2396 C C . LYS A 1 299 ? -31.753 -12.767 31.890 1.00 57.94 299 LYS A C 1
ATOM 2398 O O . LYS A 1 299 ? -31.744 -13.559 32.822 1.00 57.94 299 LYS A O 1
ATOM 2403 N N . ILE A 1 300 ? -32.024 -13.156 30.641 1.00 54.44 300 ILE A N 1
ATOM 2404 C CA . ILE A 1 300 ? -32.497 -14.514 30.307 1.00 54.44 300 ILE A CA 1
ATOM 2405 C C . ILE A 1 300 ? -31.342 -15.528 30.195 1.00 54.44 300 ILE A C 1
ATOM 2407 O O . ILE A 1 300 ? -31.543 -16.716 30.434 1.00 54.44 300 ILE A O 1
ATOM 2411 N N . GLN A 1 301 ? -30.123 -15.093 29.855 1.00 61.72 301 GLN A N 1
ATOM 2412 C CA . GLN A 1 301 ? -28.973 -15.986 29.621 1.00 61.72 301 GLN A CA 1
ATOM 2413 C C . GLN A 1 301 ? -27.767 -15.672 30.514 1.00 61.72 301 GLN A C 1
ATOM 2415 O O . GLN A 1 301 ? -26.616 -15.641 30.071 1.00 61.72 301 GLN A O 1
ATOM 2420 N N . GLU A 1 302 ? -28.048 -15.463 31.792 1.00 58.91 302 GLU A N 1
ATOM 2421 C CA . GLU A 1 302 ? -27.141 -15.041 32.860 1.00 58.91 302 GLU A CA 1
ATOM 2422 C C . GLU A 1 302 ? -25.817 -15.848 32.953 1.00 58.91 302 GLU A C 1
ATOM 2424 O O . GLU A 1 302 ? -24.747 -15.305 33.257 1.00 58.91 302 GLU A O 1
ATOM 2429 N N . GLY A 1 303 ? -25.860 -17.139 32.602 1.00 63.38 303 GLY A N 1
ATOM 2430 C CA . GLY A 1 303 ? -24.710 -18.052 32.600 1.00 63.38 303 GLY A CA 1
ATOM 2431 C C . GLY A 1 303 ? -23.992 -18.233 31.257 1.00 63.38 303 GLY A C 1
ATOM 2432 O O . GLY A 1 303 ? -22.972 -18.925 31.219 1.00 63.38 303 GLY A O 1
ATOM 2433 N N . SER A 1 304 ? -24.492 -17.645 30.165 1.00 75.56 304 SER A N 1
ATOM 2434 C CA . SER A 1 304 ? -23.919 -17.872 28.834 1.00 75.56 304 SER A CA 1
ATOM 2435 C C . SER A 1 304 ? -22.530 -17.243 28.689 1.00 75.56 304 SER A C 1
ATOM 2437 O O . SER A 1 304 ? -22.213 -16.208 29.286 1.00 75.56 304 SER A O 1
ATOM 2439 N N . TYR A 1 305 ? -21.693 -17.866 27.858 1.00 82.12 305 TYR A N 1
ATOM 2440 C CA . TYR A 1 305 ? -20.377 -17.335 27.497 1.00 82.12 305 TYR A CA 1
ATOM 2441 C C . TYR A 1 305 ? -20.474 -15.914 26.915 1.00 82.12 305 TYR A C 1
ATOM 2443 O O . TYR A 1 305 ? -19.690 -15.042 27.282 1.00 82.12 305 TYR A O 1
ATOM 2451 N N . VAL A 1 306 ? -21.483 -15.669 26.074 1.00 82.19 306 VAL A N 1
ATOM 2452 C CA . VAL A 1 306 ? -21.742 -14.383 25.410 1.00 82.19 306 VAL A CA 1
ATOM 2453 C C . VAL A 1 306 ? -21.997 -13.284 26.439 1.00 82.19 306 VAL A C 1
ATOM 2455 O O . VAL A 1 306 ? -21.320 -12.259 26.424 1.00 82.19 306 VAL A O 1
ATOM 2458 N N . SER A 1 307 ? -22.896 -13.527 27.396 1.00 77.12 307 SER A N 1
ATOM 2459 C CA . SER A 1 307 ? -23.198 -12.574 28.469 1.00 77.12 307 SER A CA 1
ATOM 2460 C C . SER A 1 307 ? -21.982 -12.288 29.353 1.00 77.12 307 SER A C 1
ATOM 2462 O O . SER A 1 307 ? -21.792 -11.159 29.797 1.00 77.12 307 SER A O 1
ATOM 2464 N N . LYS A 1 308 ? -21.135 -13.288 29.632 1.00 81.56 308 LYS A N 1
ATOM 2465 C CA . LYS A 1 308 ? -19.884 -13.083 30.387 1.00 81.56 308 LYS A CA 1
ATOM 2466 C C . LYS A 1 308 ? -18.873 -12.244 29.599 1.00 81.56 308 LYS A C 1
ATOM 2468 O O . LYS A 1 308 ? -18.327 -11.292 30.148 1.00 81.56 308 LYS A O 1
ATOM 2473 N N . LYS A 1 309 ? -18.665 -12.549 28.313 1.00 86.56 309 LYS A N 1
ATOM 2474 C CA . LYS A 1 309 ? -17.734 -11.814 27.442 1.00 86.56 309 LYS A CA 1
ATOM 2475 C C . LYS A 1 309 ? -18.168 -10.356 27.259 1.00 86.56 309 LYS A C 1
ATOM 2477 O O . LYS A 1 309 ? -17.345 -9.465 27.442 1.00 86.56 309 LYS A O 1
ATOM 2482 N N . THR A 1 310 ? -19.450 -10.100 26.982 1.00 85.94 310 THR A N 1
ATOM 2483 C CA . THR A 1 310 ? -19.976 -8.729 26.858 1.00 85.94 310 THR A CA 1
ATOM 2484 C C . THR A 1 310 ? -19.779 -7.923 28.140 1.00 85.94 310 THR A C 1
ATOM 2486 O O . THR A 1 310 ? -19.339 -6.778 28.071 1.00 85.94 310 THR A O 1
ATOM 2489 N N . ARG A 1 311 ? -20.035 -8.523 29.311 1.00 81.69 311 ARG A N 1
ATOM 2490 C CA . ARG A 1 311 ? -19.809 -7.861 30.605 1.00 81.69 311 ARG A CA 1
ATOM 2491 C C . ARG A 1 311 ? -18.355 -7.459 30.801 1.00 81.69 311 ARG A C 1
ATOM 2493 O O . ARG A 1 311 ? -18.101 -6.308 31.132 1.00 81.69 311 ARG A O 1
ATOM 2500 N N . GLN A 1 312 ? -17.414 -8.366 30.545 1.00 87.62 312 GLN A N 1
ATOM 2501 C CA . GLN A 1 312 ? -15.992 -8.043 30.668 1.00 87.62 312 GLN A CA 1
ATOM 2502 C C . GLN A 1 312 ? -15.604 -6.874 29.751 1.00 87.62 312 GLN A C 1
ATOM 2504 O O . GLN A 1 312 ? -15.000 -5.907 30.203 1.00 87.62 312 GLN A O 1
ATOM 2509 N N . ILE A 1 313 ? -16.023 -6.925 28.484 1.00 91.38 313 ILE A N 1
ATOM 2510 C CA . ILE A 1 313 ? -15.740 -5.882 27.490 1.00 91.38 313 ILE A CA 1
ATOM 2511 C C . ILE A 1 313 ? -16.290 -4.515 27.929 1.00 91.38 313 ILE A C 1
ATOM 2513 O O . ILE A 1 313 ? -15.627 -3.490 27.773 1.00 91.38 313 ILE A O 1
ATOM 2517 N N . TRP A 1 314 ? -17.507 -4.475 28.471 1.00 89.62 314 TRP A N 1
ATOM 2518 C CA . TRP A 1 314 ? -18.124 -3.231 28.930 1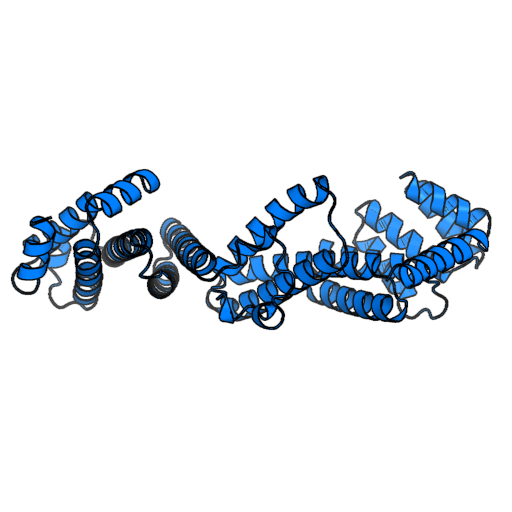.00 89.62 314 TRP A CA 1
ATOM 2519 C C . TRP A 1 314 ? -17.553 -2.722 30.254 1.00 89.62 314 TRP A C 1
ATOM 2521 O O . TRP A 1 314 ? -17.456 -1.508 30.434 1.00 89.62 314 TRP A O 1
ATOM 2531 N N . ALA A 1 315 ? -17.118 -3.610 31.148 1.00 87.50 315 ALA A N 1
ATOM 2532 C CA . ALA A 1 315 ? -16.362 -3.222 32.333 1.00 87.50 315 ALA A CA 1
ATOM 2533 C C . ALA A 1 315 ? -15.033 -2.559 31.935 1.00 87.50 315 ALA A C 1
ATOM 2535 O O . ALA A 1 315 ? -14.713 -1.481 32.435 1.00 87.50 315 ALA A O 1
ATOM 2536 N N . ASP A 1 316 ? -14.312 -3.127 30.963 1.00 91.38 316 ASP A N 1
ATOM 2537 C CA . ASP A 1 316 ? -13.088 -2.526 30.423 1.00 91.38 316 ASP A CA 1
ATOM 2538 C C . ASP A 1 316 ? -13.368 -1.146 29.794 1.00 91.38 316 ASP A C 1
ATOM 2540 O O . ASP A 1 316 ? -12.591 -0.205 29.970 1.00 91.38 316 ASP A O 1
ATOM 2544 N N . ALA A 1 317 ? -14.506 -0.989 29.104 1.00 91.00 317 ALA A N 1
ATOM 2545 C CA . ALA A 1 317 ? -14.929 0.295 28.545 1.00 91.00 317 ALA A CA 1
ATOM 2546 C C . ALA A 1 317 ? -15.178 1.352 29.640 1.00 91.00 317 ALA A C 1
ATOM 2548 O O . ALA A 1 317 ? -14.649 2.461 29.547 1.00 91.00 317 ALA A O 1
ATOM 2549 N N . LEU A 1 318 ? -15.925 1.015 30.698 1.00 88.94 318 LEU A N 1
ATOM 2550 C CA . LEU A 1 318 ? -16.153 1.917 31.837 1.00 88.94 318 LEU A CA 1
ATOM 2551 C C . LEU A 1 318 ? -14.851 2.255 32.569 1.00 88.94 318 LEU A C 1
ATOM 2553 O O . LEU A 1 318 ? -14.633 3.400 32.963 1.00 88.94 318 LEU A O 1
ATOM 2557 N N . GLN A 1 319 ? -13.951 1.284 32.713 1.00 90.81 319 GLN A N 1
ATOM 2558 C CA . GLN A 1 319 ? -12.658 1.512 33.342 1.00 90.81 319 GLN A CA 1
ATOM 2559 C C . GLN A 1 319 ? -11.820 2.527 32.558 1.00 90.81 319 GLN A C 1
ATOM 2561 O O . GLN A 1 319 ? -11.147 3.352 33.174 1.00 90.81 319 GLN A O 1
ATOM 2566 N N . LEU A 1 320 ? -11.883 2.511 31.222 1.00 91.19 320 LEU A N 1
ATOM 2567 C CA . LEU A 1 320 ? -11.255 3.536 30.386 1.00 91.19 320 LEU A CA 1
ATOM 2568 C C . LEU A 1 320 ? -11.942 4.895 30.549 1.00 91.19 320 LEU A C 1
ATOM 2570 O O . LEU A 1 320 ? -11.241 5.888 30.746 1.00 91.19 320 LEU A O 1
ATOM 2574 N N . TYR A 1 321 ? -13.277 4.936 30.535 1.00 88.75 321 TYR A N 1
ATOM 2575 C CA . TYR A 1 321 ? -14.068 6.161 30.714 1.00 88.75 321 TYR A CA 1
ATOM 2576 C C . TYR A 1 321 ? -13.694 6.921 31.994 1.00 88.75 321 TYR A C 1
ATOM 2578 O O . TYR A 1 321 ? -13.391 8.112 31.964 1.00 88.75 321 TYR A O 1
ATOM 2586 N N . ILE A 1 322 ? -13.589 6.208 33.119 1.00 88.94 322 ILE A N 1
ATOM 2587 C CA . ILE A 1 322 ? -13.240 6.794 34.424 1.00 88.94 322 ILE A CA 1
ATOM 2588 C C . ILE A 1 322 ? -11.849 7.446 34.410 1.00 88.94 322 ILE A C 1
ATOM 2590 O O . ILE A 1 322 ? -11.560 8.292 35.252 1.00 88.94 322 ILE A O 1
ATOM 2594 N N . THR A 1 323 ? -10.995 7.149 33.432 1.00 90.50 323 THR A N 1
ATOM 2595 C CA . THR A 1 323 ? -9.666 7.768 33.310 1.00 90.50 323 THR A CA 1
ATOM 2596 C C . THR A 1 323 ? -9.612 9.025 32.423 1.00 90.50 323 THR A C 1
ATOM 2598 O O . THR A 1 323 ? -8.541 9.626 32.339 1.00 90.50 323 THR A O 1
ATOM 2601 N N . LEU A 1 324 ? -10.714 9.426 31.770 1.00 88.88 324 LEU A N 1
ATOM 2602 C CA . LEU A 1 324 ? -10.801 10.571 30.835 1.00 88.88 324 LEU A CA 1
ATOM 2603 C C . LEU A 1 324 ? -11.294 11.854 31.517 1.00 88.88 324 LEU A C 1
ATOM 2605 O O . LEU A 1 324 ? -12.289 11.790 32.223 1.00 88.88 324 LEU A O 1
ATOM 2609 N N . SER A 1 325 ? -10.662 13.012 31.338 1.00 89.19 325 SER A N 1
ATOM 2610 C CA . SER A 1 325 ? -11.215 14.279 31.858 1.00 89.19 325 SER A CA 1
ATOM 2611 C C . SER A 1 325 ? -12.504 14.693 31.123 1.00 89.19 325 SER A C 1
ATOM 2613 O O . SER A 1 325 ? -12.812 14.160 30.059 1.00 89.19 325 SER A O 1
ATOM 2615 N N . GLU A 1 326 ? -13.252 15.661 31.665 1.00 85.88 326 GLU A N 1
ATOM 2616 C CA . GLU A 1 326 ? -14.398 16.266 30.957 1.00 85.88 326 GLU A CA 1
ATOM 2617 C C . GLU A 1 326 ? -13.976 16.866 29.604 1.00 85.88 326 GLU A C 1
ATOM 2619 O O . GLU A 1 326 ? -14.662 16.677 28.600 1.00 85.88 326 GLU A O 1
ATOM 2624 N N . ASP A 1 327 ? -12.800 17.502 29.554 1.00 86.19 327 ASP A N 1
ATOM 2625 C CA . ASP A 1 327 ? -12.224 18.040 28.318 1.00 86.19 327 ASP A CA 1
ATOM 2626 C C . ASP A 1 327 ? -11.955 16.932 27.284 1.00 86.19 327 ASP A C 1
ATOM 2628 O O . ASP A 1 327 ? -12.280 17.094 26.107 1.00 86.19 327 ASP A O 1
ATOM 2632 N N . ASP A 1 328 ? -11.421 15.779 27.714 1.00 85.75 328 ASP A N 1
ATOM 2633 C CA . ASP A 1 328 ? -11.160 14.630 26.834 1.00 85.75 328 ASP A CA 1
ATOM 2634 C C . ASP A 1 328 ? -12.465 14.081 26.223 1.00 85.75 328 ASP A C 1
ATOM 2636 O O . ASP A 1 328 ? -12.513 13.693 25.050 1.00 85.75 328 ASP A O 1
ATOM 2640 N N . ILE A 1 329 ? -13.534 14.031 27.026 1.00 83.62 329 ILE A N 1
ATOM 2641 C CA . ILE A 1 329 ? -14.864 13.567 26.608 1.00 83.62 329 ILE A CA 1
ATOM 2642 C C . ILE A 1 329 ? -15.467 14.554 25.599 1.00 83.62 329 ILE A C 1
ATOM 2644 O O . ILE A 1 329 ? -15.965 14.132 24.548 1.00 83.62 329 ILE A O 1
ATOM 2648 N N . ALA A 1 330 ? -15.381 15.858 25.875 1.00 82.50 330 ALA A N 1
ATOM 2649 C CA . ALA A 1 330 ? -15.858 16.904 24.979 1.00 82.50 330 ALA A CA 1
ATOM 2650 C C . ALA A 1 330 ? -15.106 16.898 23.635 1.00 82.50 330 ALA A C 1
ATOM 2652 O O . ALA A 1 330 ? -15.737 16.987 22.578 1.00 82.50 330 ALA A O 1
ATOM 2653 N N . GLU A 1 331 ? -13.778 16.727 23.650 1.00 81.62 331 GLU A N 1
ATOM 2654 C CA . GLU A 1 331 ? -12.965 16.622 22.432 1.00 81.62 331 GLU A CA 1
ATOM 2655 C C . GLU A 1 331 ? -13.382 15.413 21.579 1.00 81.62 331 GLU A C 1
ATOM 2657 O O . GLU A 1 331 ? -13.494 15.505 20.352 1.00 81.62 331 GLU A O 1
ATOM 2662 N N . PHE A 1 332 ? -13.655 14.271 22.215 1.00 82.56 332 PHE A N 1
ATOM 2663 C CA . PHE A 1 332 ? -14.130 13.087 21.506 1.00 82.56 332 PHE A CA 1
ATOM 2664 C C . PHE A 1 332 ? -15.501 13.321 20.854 1.00 82.56 332 PHE A C 1
ATOM 2666 O O . PHE A 1 332 ? -15.692 12.977 19.684 1.00 82.56 332 PHE A O 1
ATOM 2673 N N . ALA A 1 333 ? -16.442 13.930 21.582 1.00 78.88 333 ALA A N 1
ATOM 2674 C CA . ALA A 1 333 ? -17.799 14.190 21.099 1.00 78.88 333 ALA A CA 1
ATOM 2675 C C . ALA A 1 333 ? -17.816 15.080 19.842 1.00 78.88 333 ALA A C 1
ATOM 2677 O O . ALA A 1 333 ? -18.603 14.836 18.929 1.00 78.88 333 ALA A O 1
ATOM 2678 N N . GLN A 1 334 ? -16.901 16.054 19.746 1.00 79.69 334 GLN A N 1
ATOM 2679 C CA . GLN A 1 334 ? -16.750 16.902 18.555 1.00 79.69 334 GLN A CA 1
ATOM 2680 C C . GLN A 1 334 ? -16.349 16.116 17.297 1.00 79.69 334 GLN A C 1
ATOM 2682 O O . GLN A 1 334 ? -16.662 16.538 16.187 1.00 79.69 334 GLN A O 1
ATOM 2687 N N . LYS A 1 335 ? -15.652 14.983 17.454 1.00 74.50 335 LYS A N 1
ATOM 2688 C CA . LYS A 1 335 ? -15.112 14.184 16.342 1.00 74.50 335 LYS A CA 1
ATOM 2689 C C . LYS A 1 335 ? -16.005 13.013 15.924 1.00 74.50 335 LYS A C 1
ATOM 2691 O O . LYS A 1 335 ? -15.896 12.570 14.785 1.00 74.50 335 LYS A O 1
ATOM 2696 N N . PHE A 1 336 ? -16.853 12.496 16.817 1.00 70.62 336 PHE A N 1
ATOM 2697 C CA . PHE A 1 336 ? -17.622 11.263 16.584 1.00 70.62 336 PHE A CA 1
ATOM 2698 C C . PHE A 1 336 ? -19.150 11.416 16.658 1.00 70.62 336 PHE A C 1
ATOM 2700 O O . PHE A 1 336 ? -19.841 10.400 16.644 1.00 70.62 336 PHE A O 1
ATOM 2707 N N . GLU A 1 337 ? -19.677 12.647 16.710 1.00 67.00 337 GLU A N 1
ATOM 2708 C CA . GLU A 1 337 ? -21.116 13.009 16.695 1.00 67.00 337 GLU A CA 1
ATOM 2709 C C . GLU A 1 337 ? -21.991 12.402 17.825 1.00 67.00 337 GLU A C 1
ATOM 2711 O O . GLU A 1 337 ? -23.115 12.849 18.040 1.00 67.00 337 GLU A O 1
ATOM 2716 N N . GLU A 1 338 ? -21.484 11.435 18.598 1.00 73.50 338 GLU A N 1
ATOM 2717 C CA . GLU A 1 338 ? -22.117 10.828 19.774 1.00 73.50 338 GLU A CA 1
ATOM 2718 C C . GLU A 1 338 ? -21.214 11.019 21.020 1.00 73.50 338 GLU A C 1
ATOM 2720 O O . GLU A 1 338 ? -20.058 10.579 21.005 1.00 73.50 338 GLU A O 1
ATOM 2725 N N . PRO A 1 339 ? -21.708 11.628 22.120 1.00 76.94 339 PRO A N 1
ATOM 2726 C CA . PRO A 1 339 ? -20.923 11.827 23.343 1.00 76.94 339 PRO A CA 1
ATOM 2727 C C . PRO A 1 339 ? -20.573 10.510 24.046 1.00 76.94 339 PRO A C 1
ATOM 2729 O O . PRO A 1 339 ? -21.417 9.611 24.139 1.00 76.94 339 PRO A O 1
ATOM 2732 N N . LEU A 1 340 ? -19.370 10.418 24.630 1.00 78.25 340 LEU A N 1
ATOM 2733 C CA . LEU A 1 340 ? -18.957 9.230 25.394 1.00 78.25 340 LEU A CA 1
ATOM 2734 C C . LEU A 1 340 ? -19.875 8.943 26.589 1.00 78.25 340 LEU A C 1
ATOM 2736 O O . LEU A 1 340 ? -20.168 7.777 26.858 1.00 78.25 340 LEU A O 1
ATOM 2740 N N . ASP A 1 341 ? -20.415 9.985 27.220 1.00 78.50 341 ASP A N 1
ATOM 2741 C CA . ASP A 1 341 ? -21.355 9.889 28.345 1.00 78.50 341 ASP A CA 1
ATOM 2742 C C . ASP A 1 341 ? -22.619 9.122 27.961 1.00 78.50 341 ASP A C 1
ATOM 2744 O O . ASP A 1 341 ? -23.170 8.359 28.751 1.00 78.50 341 ASP A O 1
ATOM 2748 N N . THR A 1 342 ? -23.055 9.249 26.703 1.00 80.81 342 THR A N 1
ATOM 2749 C CA . THR A 1 342 ? -24.210 8.500 26.199 1.00 80.81 342 THR A CA 1
ATOM 2750 C C . THR A 1 342 ? -23.909 7.003 26.162 1.00 80.81 342 THR A C 1
ATOM 2752 O O . THR A 1 342 ? -24.790 6.190 26.442 1.00 80.81 342 THR A O 1
ATOM 2755 N N . PHE A 1 343 ? -22.676 6.611 25.831 1.00 78.62 343 PHE A N 1
ATOM 2756 C CA . PHE A 1 343 ? -22.269 5.207 25.870 1.00 78.62 343 PHE A CA 1
ATOM 2757 C C . PHE A 1 343 ? -22.088 4.716 27.305 1.00 78.62 343 PHE A C 1
ATOM 2759 O O . PHE A 1 343 ? -22.597 3.647 27.631 1.00 78.62 343 PHE A O 1
ATOM 2766 N N . ALA A 1 344 ? -21.433 5.497 28.169 1.00 76.69 344 ALA A N 1
ATOM 2767 C CA . ALA A 1 344 ? -21.254 5.156 29.581 1.00 76.69 344 ALA A CA 1
ATOM 2768 C C . ALA A 1 344 ? -22.601 4.979 30.301 1.00 76.69 344 ALA A C 1
ATOM 2770 O O . ALA A 1 344 ? -22.798 3.989 31.011 1.00 76.69 344 ALA A O 1
ATOM 2771 N N . ALA A 1 345 ? -23.562 5.874 30.055 1.00 79.31 345 ALA A N 1
ATOM 2772 C CA . ALA A 1 345 ? -24.912 5.786 30.600 1.00 79.31 345 ALA A CA 1
ATOM 2773 C C . ALA A 1 345 ? -25.661 4.545 30.091 1.00 79.31 345 ALA A C 1
ATOM 2775 O O . ALA A 1 345 ? -26.295 3.856 30.887 1.00 79.31 345 ALA A O 1
ATOM 2776 N N . LYS A 1 346 ? -25.554 4.218 28.793 1.00 80.50 346 LYS A N 1
ATOM 2777 C CA . LYS A 1 346 ? -26.161 3.003 28.212 1.00 80.50 346 LYS A CA 1
ATOM 2778 C C . LYS A 1 346 ? -25.574 1.730 28.819 1.00 80.50 346 LYS A C 1
ATOM 2780 O O . LYS A 1 346 ? -26.331 0.879 29.271 1.00 80.50 346 LYS A O 1
ATOM 2785 N N . ILE A 1 347 ? -24.245 1.640 28.912 1.00 76.75 347 ILE A N 1
ATOM 2786 C CA . ILE A 1 347 ? -23.562 0.515 29.569 1.00 76.75 347 ILE A CA 1
ATOM 2787 C C . ILE A 1 347 ? -24.047 0.368 31.013 1.00 76.75 347 ILE A C 1
ATOM 2789 O O . ILE A 1 347 ? -24.381 -0.728 31.456 1.00 76.75 347 ILE A O 1
ATOM 2793 N N . SER A 1 348 ? -24.098 1.476 31.749 1.00 71.81 348 SER A N 1
ATOM 2794 C CA . SER A 1 348 ? -24.472 1.469 33.160 1.00 71.81 348 SER A CA 1
ATOM 2795 C C . SER A 1 348 ? -25.939 1.093 33.375 1.00 71.81 348 SER A C 1
ATOM 2797 O O . SER A 1 348 ? -26.244 0.327 34.289 1.00 71.81 348 SER A O 1
ATOM 2799 N N . GLN A 1 349 ? -26.846 1.564 32.512 1.00 72.12 349 GLN A N 1
ATOM 2800 C CA . GLN A 1 349 ? -28.234 1.101 32.483 1.00 72.12 349 GLN A CA 1
ATOM 2801 C C . GLN A 1 349 ? -28.293 -0.410 32.240 1.00 72.12 349 GLN A C 1
ATOM 2803 O O . GLN A 1 349 ? -28.905 -1.128 33.029 1.00 72.12 349 GLN A O 1
ATOM 2808 N N . ASP A 1 350 ? -27.608 -0.906 31.210 1.00 68.62 350 ASP A N 1
ATOM 2809 C CA . ASP A 1 350 ? -27.628 -2.325 30.854 1.00 68.62 350 ASP A CA 1
ATOM 2810 C C . ASP A 1 350 ? -27.054 -3.217 31.979 1.00 68.62 350 ASP A C 1
ATOM 2812 O O . ASP A 1 350 ? -27.618 -4.275 32.277 1.00 68.62 350 ASP A O 1
ATOM 2816 N N . PHE A 1 351 ? -26.006 -2.773 32.689 1.00 67.44 351 PHE A N 1
ATOM 2817 C CA . PHE A 1 351 ? -25.496 -3.461 33.883 1.00 67.44 351 PHE A CA 1
ATOM 2818 C C . PHE A 1 351 ? -26.495 -3.452 35.046 1.00 67.44 351 PHE A C 1
ATOM 2820 O O . PHE A 1 351 ? -26.734 -4.500 35.651 1.00 67.44 351 PHE A O 1
ATOM 2827 N N . MET A 1 352 ? -27.103 -2.304 35.356 1.00 60.06 352 MET A N 1
ATOM 2828 C CA . MET A 1 352 ? -28.067 -2.170 36.456 1.00 60.06 352 MET A CA 1
ATOM 2829 C C . MET A 1 352 ? -29.317 -3.027 36.230 1.00 60.06 352 MET A C 1
ATOM 2831 O O . MET A 1 352 ? -29.834 -3.631 37.171 1.00 60.06 352 MET A O 1
ATOM 2835 N N . PHE A 1 353 ? -29.774 -3.155 34.981 1.00 55.06 353 PHE A N 1
ATOM 2836 C CA . PHE A 1 353 ? -30.905 -4.019 34.649 1.00 55.06 353 PHE A CA 1
ATOM 2837 C C . PHE A 1 353 ? -30.559 -5.509 34.693 1.00 55.06 353 PHE A C 1
ATOM 2839 O O . PHE A 1 353 ? -31.456 -6.318 34.901 1.00 55.06 353 PHE A O 1
ATOM 2846 N N . SER A 1 354 ? -29.295 -5.901 34.561 1.00 54.91 354 SER A N 1
ATOM 2847 C CA . SER A 1 354 ? -28.900 -7.314 34.487 1.00 54.91 354 SER A CA 1
ATOM 2848 C C . SER A 1 354 ? -28.865 -8.076 35.824 1.00 54.91 354 SER A C 1
ATOM 2850 O O . SER A 1 354 ? -28.530 -9.252 35.822 1.00 54.91 354 SER A O 1
ATOM 2852 N N . GLY A 1 355 ? -29.180 -7.444 36.965 1.00 53.84 355 GLY A N 1
ATOM 2853 C CA . GLY A 1 355 ? -29.050 -8.063 38.301 1.00 53.84 355 GLY A CA 1
ATOM 2854 C C . GLY A 1 355 ? -27.607 -8.125 38.832 1.00 53.84 355 GLY A C 1
ATOM 2855 O O . GLY A 1 355 ? -27.387 -8.403 40.007 1.00 53.84 355 GLY A O 1
ATOM 2856 N N . PHE A 1 356 ? -26.625 -7.770 37.996 1.00 52.28 356 PHE A N 1
ATOM 2857 C CA . PHE A 1 356 ? -25.190 -7.756 38.303 1.00 52.28 356 PHE A CA 1
ATOM 2858 C C . PHE A 1 356 ? -24.636 -6.400 38.721 1.00 52.28 356 PHE A C 1
ATOM 2860 O O . PHE A 1 356 ? -23.427 -6.270 38.919 1.00 52.28 356 PHE A O 1
ATOM 2867 N N . GLY A 1 357 ? -25.502 -5.398 38.891 1.00 55.22 357 GLY A N 1
ATOM 2868 C CA . GLY A 1 357 ? -25.106 -4.075 39.364 1.00 55.22 357 GLY A CA 1
ATOM 2869 C C . GLY A 1 357 ? -24.293 -4.111 40.662 1.00 55.22 357 GLY A C 1
ATOM 2870 O O . GLY A 1 357 ? -23.628 -3.136 40.947 1.00 55.22 357 GLY A O 1
ATOM 2871 N N . HIS A 1 358 ? -24.294 -5.220 41.415 1.00 61.59 358 HIS A N 1
ATOM 2872 C CA . HIS A 1 358 ? -23.474 -5.421 42.611 1.00 61.59 358 HIS A CA 1
ATOM 2873 C C . HIS A 1 358 ? -21.983 -5.696 42.341 1.00 61.59 358 HIS A C 1
ATOM 2875 O O . HIS A 1 358 ? -21.157 -5.191 43.092 1.00 61.59 358 HIS A O 1
ATOM 2881 N N . GLU A 1 359 ? -21.621 -6.461 41.302 1.00 67.44 359 GLU A N 1
ATOM 2882 C CA . GLU A 1 359 ? -20.216 -6.838 41.028 1.00 67.44 359 GLU A CA 1
ATOM 2883 C C . GLU A 1 359 ? -19.419 -5.664 40.446 1.00 67.44 359 GLU A C 1
ATOM 2885 O O . GLU A 1 359 ? -18.260 -5.451 40.790 1.00 67.44 359 GLU A O 1
ATOM 2890 N N . TYR A 1 360 ? -20.076 -4.853 39.616 1.00 71.50 360 TYR A N 1
ATOM 2891 C CA . TYR A 1 360 ? -19.492 -3.659 39.004 1.00 71.50 360 TYR A CA 1
ATOM 2892 C C . TYR A 1 360 ? -20.019 -2.364 39.628 1.00 71.50 360 TYR A C 1
ATOM 2894 O O . TYR A 1 360 ? -19.836 -1.296 39.047 1.00 71.50 360 TYR A O 1
ATOM 2902 N N . LYS A 1 361 ? -20.661 -2.440 40.804 1.00 72.75 361 LYS A N 1
ATOM 2903 C CA . LYS A 1 361 ? -21.318 -1.290 41.443 1.00 72.75 361 LYS A CA 1
ATOM 2904 C C . LYS A 1 361 ? -20.370 -0.121 41.609 1.00 72.75 361 LYS A C 1
ATOM 2906 O O . LYS A 1 361 ? -20.653 0.971 41.144 1.00 72.75 361 LYS A O 1
ATOM 2911 N N . ASP A 1 362 ? -19.208 -0.389 42.192 1.00 79.31 362 ASP A N 1
ATOM 2912 C CA . ASP A 1 362 ? -18.201 0.632 42.464 1.00 79.31 362 ASP A CA 1
ATOM 2913 C C . ASP A 1 362 ? -17.674 1.274 41.175 1.00 79.31 362 ASP A C 1
ATOM 2915 O O . ASP A 1 362 ? -17.307 2.447 41.169 1.00 79.31 362 ASP A O 1
ATOM 2919 N N . LEU A 1 363 ? -17.619 0.512 40.079 1.00 80.06 363 LEU A N 1
ATOM 2920 C CA . LEU A 1 363 ? -17.195 1.007 38.772 1.00 80.06 363 LEU A CA 1
ATOM 2921 C C . LEU A 1 363 ? -18.273 1.909 38.158 1.00 80.06 363 LEU A C 1
ATOM 2923 O O . LEU A 1 363 ? -17.965 2.991 37.668 1.00 80.06 363 LEU A O 1
ATOM 2927 N N . ILE A 1 364 ? -19.532 1.478 38.225 1.00 77.19 364 ILE A N 1
ATOM 2928 C CA . ILE A 1 364 ? -20.694 2.227 37.739 1.00 77.19 364 ILE A CA 1
ATOM 2929 C C . ILE A 1 364 ? -20.869 3.520 38.545 1.00 77.19 364 ILE A C 1
ATOM 2931 O O . ILE A 1 364 ? -20.978 4.595 37.962 1.00 77.19 364 ILE A O 1
ATOM 2935 N N . ASP A 1 365 ? -20.811 3.437 39.874 1.00 80.38 365 ASP A N 1
ATOM 2936 C CA . ASP A 1 365 ? -20.933 4.582 40.777 1.00 80.38 365 ASP A CA 1
ATOM 2937 C C . ASP A 1 365 ? -19.822 5.611 40.504 1.00 80.38 365 ASP A C 1
ATOM 2939 O O . ASP A 1 365 ? -20.097 6.806 40.428 1.00 80.38 365 ASP A O 1
ATOM 2943 N N . LYS A 1 366 ? -18.578 5.168 40.268 1.00 80.00 366 LYS A N 1
ATOM 2944 C CA . LYS A 1 366 ? -17.473 6.059 39.865 1.00 80.00 366 LYS A CA 1
ATOM 2945 C C . LYS A 1 366 ? -17.681 6.696 38.494 1.00 80.00 366 LYS A C 1
ATOM 2947 O O . LYS A 1 366 ? -17.271 7.836 38.302 1.00 80.00 366 LYS A O 1
ATOM 2952 N N . ALA A 1 367 ? -18.278 5.978 37.543 1.00 76.44 367 ALA A N 1
ATOM 2953 C CA . ALA A 1 367 ? -18.578 6.520 36.222 1.00 76.44 367 ALA A CA 1
ATOM 2954 C C . ALA A 1 367 ? -19.676 7.597 36.275 1.00 76.44 367 ALA A C 1
ATOM 2956 O O . ALA A 1 367 ? -19.585 8.554 35.522 1.00 76.44 367 ALA A O 1
ATOM 2957 N N . PHE A 1 368 ? -20.663 7.474 37.173 1.00 74.31 368 PHE A N 1
ATOM 2958 C CA . PHE A 1 368 ? -21.732 8.468 37.372 1.00 74.31 368 PHE A CA 1
ATOM 2959 C C . PHE A 1 368 ? -21.358 9.653 38.276 1.00 74.31 368 PHE A C 1
ATOM 2961 O O . PHE A 1 368 ? -22.118 10.614 38.370 1.00 74.31 368 PHE A O 1
ATOM 2968 N N . GLN A 1 369 ? -20.243 9.563 39.003 1.00 76.69 369 GLN A N 1
ATOM 2969 C CA . GLN A 1 369 ? -19.707 10.670 39.807 1.00 76.69 369 GLN A CA 1
ATOM 2970 C C . GLN A 1 369 ? -18.860 11.651 38.984 1.00 76.69 369 GLN A C 1
ATOM 2972 O O . GLN A 1 369 ? -18.488 12.702 39.506 1.00 76.69 369 GLN A O 1
ATOM 2977 N N . LYS A 1 370 ? -18.543 11.288 37.739 1.00 66.31 370 LYS A N 1
ATOM 2978 C CA . LYS A 1 370 ? -18.113 12.206 36.687 1.00 66.31 370 LYS A CA 1
ATOM 2979 C C . LYS A 1 370 ? -19.337 12.742 35.977 1.00 66.31 370 LYS A C 1
ATOM 2981 O O . LYS A 1 370 ? -19.328 13.953 35.696 1.00 66.31 370 LYS A O 1
#

Radius of gyration: 28.72 Å; chains: 1; bounding box: 64×40×84 Å

Foldseek 3Di:
DVVLQVQLVVQVVVVLVPFDPLLVVLVVCVVVVVLVVSLVSLVVCCVVVGLNLLSLLVNLLSCVVVVNLVSSCVSLVVNVPPPSQGPNSLLSSLVSNLSSCLSVVVLVSNLVSLVVQLVVCVVSSNLQSNLVSLQSNLVSLLVVLQVQLLDPVRLVVSLVSLLSSVVSNVSSCVSDVDDPVVLVVVLVVVVSSLLSNLSSLPALVNNPCVVPVPDPDPSCVCSDRQNSLVSNLVSLQVSLVVCVVVPNNVRSLVSLVSSLVSQDLPDLLSLLVSLVSLLVSLVSLCVNVVNPPLLVSLQVCVPDPSNVSSLVSNLSSLVSLLVHDPVSQVVNCVVPVDTSLVSLVVSLVSCVSNVNCPVCVVSNVSNVVD

Sequence (370 aa):
MQAMIDDYQYKLDKALNSASTEFQLAYQLMNTGRLDEALRYFSACVQNGINEGDSLSLGAACWHYLGNSQMALEGAQAVSNRKDLSTIGTHYYYFTIVGANDNLNNFDQAVYHAREAIEYFGKVGSSLNIALFLRLKANILKQMASLLSHDIQTLEKAKVLISEAITAIIESLELLSPEKSEVEFLEKEIEIIVNIAGRSCLSFEELELTKNPKNIHPMLWPFNKDWLAQKSALMLWNEAVKAIKVGNYEYAFDWIEIAIRRTPLSPAFYRGFKMYILYKYGVYLLKHHGFKNLPEAIKIQEGSYVSKKTRQIWADALQLYITLSEDDIAEFAQKFEEPLDTFAAKISQDFMFSGFGHEYKDLIDKAFQK